Protein AF-A0A0G4NKM6-F1 (afdb_monomer_lite)

pLDDT: mean 82.19, std 15.23, range [42.19, 96.69]

Structure (mmCIF, N/CA/C/O backbone):
data_AF-A0A0G4NKM6-F1
#
_entry.id   AF-A0A0G4NKM6-F1
#
loop_
_atom_site.group_PDB
_atom_site.id
_atom_site.type_symbol
_atom_site.label_atom_id
_atom_site.label_alt_id
_atom_site.label_comp_id
_atom_site.label_asym_id
_atom_site.label_entity_id
_atom_site.label_seq_id
_atom_site.pdbx_PDB_ins_code
_atom_site.Cartn_x
_atom_site.Cartn_y
_atom_site.Cartn_z
_atom_site.occupancy
_atom_site.B_iso_or_equiv
_atom_site.auth_seq_id
_atom_site.auth_comp_id
_atom_site.auth_asym_id
_atom_site.auth_atom_id
_atom_site.pdbx_PDB_model_num
ATOM 1 N N . MET A 1 1 ? -28.249 6.761 33.046 1.00 61.59 1 MET A N 1
ATOM 2 C CA . MET A 1 1 ? -27.246 6.555 31.979 1.00 61.59 1 MET A CA 1
ATOM 3 C C . MET A 1 1 ? -26.034 7.401 32.281 1.00 61.59 1 MET A C 1
ATOM 5 O O . MET A 1 1 ? -26.048 8.615 32.054 1.00 61.59 1 MET A O 1
ATOM 9 N N . SER A 1 2 ? -25.016 6.759 32.846 1.00 75.94 2 SER A N 1
ATOM 10 C CA . SER A 1 2 ? -23.790 7.417 33.296 1.00 75.94 2 SER A CA 1
ATOM 11 C C . SER A 1 2 ? -22.994 8.020 32.125 1.00 75.94 2 SER A C 1
ATOM 13 O O . SER A 1 2 ? -23.123 7.602 30.970 1.00 75.94 2 SER A O 1
ATOM 15 N N . LEU A 1 3 ? -22.149 9.020 32.403 1.00 83.50 3 LEU A N 1
ATOM 16 C CA . LEU A 1 3 ? -21.270 9.624 31.390 1.00 83.50 3 LEU A CA 1
ATOM 17 C C . LEU A 1 3 ? -20.368 8.570 30.721 1.00 83.50 3 LEU A C 1
ATOM 19 O O . LEU A 1 3 ? -20.208 8.581 29.504 1.00 83.50 3 LEU A O 1
ATOM 23 N N . HIS A 1 4 ? -19.833 7.629 31.502 1.00 83.50 4 HIS A N 1
ATOM 24 C CA . HIS A 1 4 ? -18.954 6.567 31.003 1.00 83.50 4 HIS A CA 1
ATOM 25 C C . HIS A 1 4 ? -19.681 5.597 30.072 1.00 83.50 4 HIS A C 1
ATOM 27 O O . HIS A 1 4 ? -19.122 5.201 29.053 1.00 83.50 4 HIS A O 1
ATOM 33 N N . GLU A 1 5 ? -20.939 5.272 30.368 1.00 82.00 5 GLU A N 1
ATOM 34 C CA . GLU A 1 5 ? -21.762 4.426 29.505 1.00 82.00 5 GLU A CA 1
ATOM 35 C C . GLU A 1 5 ? -22.032 5.107 28.155 1.00 82.00 5 GLU A C 1
ATOM 37 O O . GLU A 1 5 ? -21.913 4.481 27.100 1.00 82.00 5 GLU A O 1
ATOM 42 N N . LYS A 1 6 ? -22.325 6.419 28.161 1.00 85.75 6 LYS A N 1
ATOM 43 C CA . LYS A 1 6 ? -22.478 7.210 26.926 1.00 85.75 6 LYS A CA 1
ATOM 44 C C . LYS A 1 6 ? -21.181 7.201 26.121 1.00 85.75 6 LYS A C 1
ATOM 46 O O . LYS A 1 6 ? -21.215 6.914 24.926 1.00 85.75 6 LYS A O 1
ATOM 51 N N . THR A 1 7 ? -20.046 7.454 26.768 1.00 88.06 7 THR A N 1
ATOM 52 C CA . THR A 1 7 ? -18.731 7.452 26.117 1.00 88.06 7 THR A CA 1
ATOM 53 C C . THR A 1 7 ? -18.388 6.084 25.532 1.00 88.06 7 THR A C 1
ATOM 55 O O . THR A 1 7 ? -18.006 6.013 24.365 1.00 88.06 7 THR A O 1
ATOM 58 N N . ALA A 1 8 ? -18.579 4.991 26.278 1.00 87.81 8 ALA A N 1
ATOM 59 C CA . ALA A 1 8 ? -18.349 3.625 25.798 1.00 87.81 8 ALA A CA 1
ATOM 60 C C . ALA A 1 8 ? -19.239 3.298 24.588 1.00 87.81 8 ALA A C 1
ATOM 62 O O . ALA A 1 8 ? -18.773 2.779 23.575 1.00 87.81 8 ALA A O 1
ATOM 63 N N . ARG A 1 9 ? -20.513 3.690 24.652 1.00 88.62 9 ARG A N 1
ATOM 64 C CA . ARG A 1 9 ? -21.482 3.486 23.576 1.00 88.62 9 ARG A CA 1
ATOM 65 C C . ARG A 1 9 ? -21.113 4.232 22.293 1.00 88.62 9 ARG A C 1
ATOM 67 O O . ARG A 1 9 ? -21.101 3.637 21.214 1.00 88.62 9 ARG A O 1
ATOM 74 N N . TYR A 1 10 ? -20.819 5.528 22.387 1.00 90.88 10 TYR A N 1
ATOM 75 C CA . TYR A 1 10 ? -20.459 6.324 21.212 1.00 90.88 10 TYR A CA 1
ATOM 76 C C . TYR A 1 10 ? -19.112 5.890 20.635 1.00 90.88 10 TYR A C 1
ATOM 78 O O . TYR A 1 10 ? -19.024 5.656 19.431 1.00 90.88 10 TYR A O 1
ATOM 86 N N . SER A 1 11 ? -18.095 5.703 21.482 1.00 92.38 11 SER A N 1
ATOM 87 C CA . SER A 1 11 ? -16.770 5.255 21.037 1.00 92.38 11 SER A CA 1
ATOM 88 C C . SER A 1 11 ? -16.827 3.897 20.340 1.00 92.38 11 SER A C 1
ATOM 90 O O . SER A 1 11 ? -16.295 3.773 19.241 1.00 92.38 11 SER A O 1
ATOM 92 N N . SER A 1 12 ? -17.548 2.911 20.890 1.00 92.88 12 SER A N 1
ATOM 93 C CA . SER A 1 12 ? -17.711 1.602 20.247 1.00 92.88 12 SER A CA 1
ATOM 94 C C . SER A 1 12 ? -18.469 1.683 18.925 1.00 92.88 12 SER A C 1
ATOM 96 O O . SER A 1 12 ? -18.108 0.984 17.979 1.00 92.88 12 SER A O 1
ATOM 98 N N . THR A 1 13 ? -19.532 2.484 18.848 1.00 91.25 13 THR A N 1
ATOM 99 C CA . THR A 1 13 ? -20.341 2.583 17.623 1.00 91.25 13 THR A CA 1
ATOM 100 C C . THR A 1 13 ? -19.525 3.218 16.497 1.00 91.25 13 THR A C 1
ATOM 102 O O . THR A 1 13 ? -19.477 2.683 15.389 1.00 91.25 13 THR A O 1
ATOM 105 N N . VAL A 1 14 ? -18.826 4.319 16.791 1.00 93.12 14 VAL A N 1
ATOM 106 C CA . VAL A 1 14 ? -17.966 5.006 15.818 1.00 93.12 14 VAL A CA 1
ATOM 107 C C . VAL A 1 14 ? -16.783 4.123 15.422 1.00 93.12 14 VAL A C 1
ATOM 109 O O . VAL A 1 14 ? -16.504 4.004 14.232 1.00 93.12 14 VAL A O 1
ATOM 112 N N . LEU A 1 15 ? -16.145 3.437 16.379 1.00 94.00 15 LEU A N 1
ATOM 113 C CA . LEU A 1 15 ? -15.067 2.478 16.117 1.00 94.00 15 LEU A CA 1
ATOM 114 C C . LEU A 1 15 ? -15.505 1.429 15.096 1.00 94.00 15 LEU A C 1
ATOM 116 O O . LEU A 1 15 ? -14.825 1.236 14.096 1.00 94.00 15 LEU A O 1
ATOM 120 N N . ARG A 1 16 ? -16.663 0.792 15.298 1.00 93.50 16 ARG A N 1
ATOM 121 C CA . ARG A 1 16 ? -17.157 -0.272 14.410 1.00 93.50 16 ARG A CA 1
ATOM 122 C C . ARG A 1 16 ? -17.459 0.230 13.001 1.00 93.50 16 ARG A C 1
ATOM 124 O O . ARG A 1 16 ? -17.066 -0.416 12.031 1.00 93.50 16 ARG A O 1
ATOM 131 N N . LEU A 1 17 ? -18.122 1.383 12.886 1.00 91.69 17 LEU A N 1
ATOM 132 C CA . LEU A 1 17 ? -18.439 1.998 11.594 1.00 91.69 17 LEU A CA 1
ATOM 133 C C . LEU A 1 17 ? -17.172 2.404 10.830 1.00 91.69 17 LEU A C 1
ATOM 135 O O . LEU A 1 17 ? -17.064 2.149 9.626 1.00 91.69 17 LEU A O 1
ATOM 139 N N . LEU A 1 18 ? -16.197 2.992 11.529 1.00 91.81 18 LEU A N 1
ATOM 140 C CA . LEU A 1 18 ? -14.913 3.362 10.943 1.00 91.81 18 LEU A CA 1
ATOM 141 C C . LEU A 1 18 ? -14.094 2.131 10.553 1.00 91.81 18 LEU A C 1
ATOM 143 O O . LEU A 1 18 ? -13.578 2.103 9.442 1.00 91.81 18 LEU A O 1
ATOM 147 N N . SER A 1 19 ? -14.020 1.096 11.396 1.00 91.88 19 SER A N 1
ATOM 148 C CA . SER A 1 19 ? -13.315 -0.151 11.072 1.00 91.88 19 SER A CA 1
ATOM 149 C C . SER A 1 19 ? -13.906 -0.839 9.845 1.00 91.88 19 SER A C 1
ATOM 151 O O . SER A 1 19 ? -13.161 -1.225 8.948 1.00 91.88 19 SER A O 1
ATOM 153 N N . TYR A 1 20 ? -15.235 -0.947 9.754 1.00 90.56 20 TYR A N 1
ATOM 154 C CA . TYR A 1 20 ? -15.895 -1.515 8.576 1.00 90.56 20 TYR A CA 1
ATOM 155 C C . TYR A 1 20 ? -15.553 -0.730 7.300 1.00 90.56 20 TYR A C 1
ATOM 157 O O . TYR A 1 20 ? -15.147 -1.312 6.292 1.00 90.56 20 TYR A O 1
ATOM 165 N N . SER A 1 21 ? -15.651 0.600 7.366 1.00 88.94 21 SER A N 1
ATOM 166 C CA . SER A 1 21 ? -15.324 1.478 6.238 1.00 88.94 21 SER A CA 1
ATOM 167 C C . SER A 1 21 ? -13.845 1.374 5.841 1.00 88.94 21 SER A C 1
ATOM 169 O O . SER A 1 21 ? -13.531 1.309 4.651 1.00 88.94 21 SER A O 1
ATOM 171 N N . PHE A 1 22 ? -12.947 1.296 6.828 1.00 89.75 22 PHE A N 1
ATOM 172 C CA . PHE A 1 22 ? -11.501 1.183 6.644 1.00 89.75 22 PHE A CA 1
ATOM 173 C C . PHE A 1 22 ? -11.105 -0.116 5.935 1.00 89.75 22 PHE A C 1
ATOM 175 O O . PHE A 1 22 ? -10.344 -0.100 4.970 1.00 89.75 22 PHE A O 1
ATOM 182 N N . PHE A 1 23 ? -11.663 -1.250 6.364 1.00 90.06 23 PHE A N 1
ATOM 183 C CA . PHE A 1 23 ? -11.323 -2.548 5.782 1.00 90.06 23 PHE A CA 1
ATOM 184 C C . PHE A 1 23 ? -11.883 -2.759 4.373 1.00 90.06 23 PHE A C 1
ATOM 186 O O . PHE A 1 23 ? -11.308 -3.536 3.604 1.00 90.06 23 PHE A O 1
ATOM 193 N N . ARG A 1 24 ? -13.000 -2.101 4.024 1.00 84.94 24 ARG A N 1
ATOM 194 C CA . ARG A 1 24 ? -13.743 -2.412 2.795 1.00 84.94 24 ARG A CA 1
ATOM 195 C C . ARG A 1 24 ? -13.684 -1.349 1.707 1.00 84.94 24 ARG A C 1
ATOM 197 O O . ARG A 1 24 ? -13.679 -1.726 0.534 1.00 84.94 24 ARG A O 1
ATOM 204 N N . TRP A 1 25 ? -13.703 -0.068 2.067 1.00 76.00 25 TRP A N 1
ATOM 205 C CA . TRP A 1 25 ? -13.983 1.017 1.118 1.00 76.00 25 TRP A CA 1
ATOM 206 C C . TRP A 1 25 ? -12.888 2.064 1.046 1.00 76.00 25 TRP A C 1
ATOM 208 O O . TRP A 1 25 ? -12.586 2.544 -0.042 1.00 76.00 25 TRP A O 1
ATOM 218 N N . VAL A 1 26 ? -12.280 2.403 2.178 1.00 70.69 26 VAL A N 1
ATOM 219 C CA . VAL A 1 26 ? -11.293 3.472 2.232 1.00 70.69 26 VAL A CA 1
ATOM 220 C C . VAL A 1 26 ? -10.092 2.981 3.024 1.00 70.69 26 VAL A C 1
ATOM 222 O O . VAL A 1 26 ? -10.094 3.020 4.251 1.00 70.69 26 VAL A O 1
ATOM 225 N N . ALA A 1 27 ? -9.018 2.605 2.332 1.00 64.31 27 ALA A N 1
ATOM 226 C CA . ALA A 1 27 ? -7.689 2.712 2.924 1.00 64.31 27 ALA A CA 1
ATOM 227 C C . ALA A 1 27 ? -7.389 4.214 3.054 1.00 64.31 27 ALA A C 1
ATOM 229 O O . ALA A 1 27 ? -6.794 4.832 2.174 1.00 64.31 27 ALA A O 1
ATOM 230 N N . GLY A 1 28 ? -7.996 4.837 4.064 1.00 64.00 28 GLY A N 1
ATOM 231 C CA . GLY A 1 28 ? -8.033 6.283 4.212 1.00 64.00 28 GLY A CA 1
ATOM 232 C C . GLY A 1 28 ? -6.668 6.878 4.524 1.00 64.00 28 GLY A C 1
ATOM 233 O O . GLY A 1 28 ? -5.679 6.154 4.661 1.00 64.00 28 GLY A O 1
ATOM 234 N N . PRO A 1 29 ? -6.614 8.210 4.686 1.00 68.88 29 PRO A N 1
ATOM 235 C CA . PRO A 1 29 ? -5.445 8.884 5.234 1.00 68.88 29 PRO A CA 1
ATOM 236 C C . PRO A 1 29 ? -4.984 8.184 6.516 1.00 68.88 29 PRO A C 1
ATOM 238 O O . PRO A 1 29 ? -5.817 7.664 7.260 1.00 68.88 29 PRO A O 1
ATOM 241 N N . ALA A 1 30 ? -3.686 8.238 6.824 1.00 71.00 30 ALA A N 1
ATOM 242 C CA . ALA A 1 30 ? -3.108 7.633 8.033 1.00 71.00 30 ALA A CA 1
ATOM 243 C C . ALA A 1 30 ? -3.833 8.024 9.343 1.00 71.00 30 ALA A C 1
ATOM 245 O O . ALA A 1 30 ? -3.745 7.314 10.341 1.00 71.00 30 ALA A O 1
ATOM 246 N N . ALA A 1 31 ? -4.601 9.117 9.336 1.00 82.12 31 ALA A N 1
ATOM 247 C CA . ALA A 1 31 ? -5.471 9.519 10.433 1.00 82.12 31 ALA A CA 1
ATOM 248 C C . ALA A 1 31 ? -6.582 8.500 10.768 1.00 82.12 31 ALA A C 1
ATOM 250 O O . ALA A 1 31 ? -6.903 8.341 11.938 1.00 82.12 31 ALA A O 1
ATOM 251 N N . VAL A 1 32 ? -7.160 7.791 9.790 1.00 86.62 32 VAL A N 1
ATOM 252 C CA . VAL A 1 32 ? -8.272 6.840 10.012 1.00 86.62 32 VAL A CA 1
ATOM 253 C C . VAL A 1 32 ? -7.882 5.660 10.916 1.00 86.62 32 VAL A C 1
ATOM 255 O O . VAL A 1 32 ? -8.582 5.404 11.894 1.00 86.62 32 VAL A O 1
ATOM 258 N N . PRO A 1 33 ? -6.780 4.932 10.665 1.00 88.56 33 PRO A N 1
ATOM 259 C CA . PRO A 1 33 ? -6.359 3.873 11.580 1.00 88.56 33 PRO A CA 1
ATOM 260 C C . PRO A 1 33 ? -6.024 4.402 12.982 1.00 88.56 33 PRO A C 1
ATOM 262 O O . PRO A 1 33 ? -6.356 3.759 13.976 1.00 88.56 33 PRO A O 1
ATOM 265 N N . LEU A 1 34 ? -5.417 5.590 13.078 1.00 90.25 34 LEU A N 1
ATOM 266 C CA . LEU A 1 34 ? -5.096 6.210 14.365 1.00 90.25 34 LEU A CA 1
ATOM 267 C C . LEU A 1 34 ? -6.358 6.572 15.155 1.00 90.25 34 LEU A C 1
ATOM 269 O O . LEU A 1 34 ? -6.409 6.303 16.352 1.00 90.25 34 LEU A O 1
ATOM 273 N N . THR A 1 35 ? -7.395 7.115 14.510 1.00 92.19 35 THR A N 1
ATOM 274 C CA . THR A 1 35 ? -8.662 7.430 15.190 1.00 92.19 35 THR A CA 1
ATOM 275 C C . THR A 1 35 ? -9.379 6.179 15.684 1.00 92.19 35 THR A C 1
ATOM 277 O O . THR A 1 35 ? -9.961 6.198 16.764 1.00 92.19 35 THR A O 1
ATOM 280 N N . ILE A 1 36 ? -9.306 5.063 14.954 1.00 93.06 36 ILE A N 1
ATOM 281 C CA . ILE A 1 36 ? -9.861 3.783 15.420 1.00 93.06 36 ILE A CA 1
ATOM 282 C C . ILE A 1 36 ? -9.153 3.324 16.704 1.00 93.06 36 ILE A C 1
ATOM 284 O O . ILE A 1 36 ? -9.813 2.940 17.672 1.00 93.06 36 ILE A O 1
ATOM 288 N N . LEU A 1 37 ? -7.819 3.398 16.738 1.00 93.75 37 LEU A N 1
ATOM 289 C CA . LEU A 1 37 ? -7.033 3.003 17.908 1.00 93.75 37 LEU A CA 1
ATOM 290 C C . LEU A 1 37 ? -7.258 3.939 19.105 1.00 93.75 37 LEU A C 1
ATOM 292 O O . LEU A 1 37 ? -7.351 3.460 20.235 1.00 93.75 37 LEU A O 1
ATOM 296 N N . THR A 1 38 ? -7.413 5.249 18.889 1.00 94.44 38 THR A N 1
ATOM 297 C CA . THR A 1 38 ? -7.728 6.187 19.980 1.00 94.44 38 THR A CA 1
ATOM 298 C C . THR A 1 38 ? -9.143 5.989 20.516 1.00 94.44 38 THR A C 1
ATOM 300 O O . THR A 1 38 ? -9.334 5.986 21.730 1.00 94.44 38 THR A O 1
ATOM 303 N N . LEU A 1 39 ? -10.134 5.742 19.651 1.00 94.94 39 LEU A N 1
ATOM 304 C CA . LEU A 1 39 ? -11.492 5.389 20.074 1.00 94.94 39 LEU A CA 1
ATOM 305 C C . LEU A 1 39 ? -11.503 4.106 20.906 1.00 94.94 39 LEU A C 1
ATOM 307 O O . LEU A 1 39 ? -12.209 4.043 21.910 1.00 94.94 39 LEU A O 1
ATOM 311 N N . PHE A 1 40 ? -10.690 3.112 20.536 1.00 95.88 40 PHE A N 1
ATOM 312 C CA . PHE A 1 40 ? -10.521 1.898 21.331 1.00 95.88 40 PHE A CA 1
ATOM 313 C C . PHE A 1 40 ? -9.889 2.197 22.699 1.00 95.88 40 PHE A C 1
ATOM 315 O O . PHE A 1 40 ? -10.390 1.735 23.723 1.00 95.88 40 PHE A O 1
ATOM 322 N N . ALA A 1 41 ? -8.844 3.029 22.738 1.00 95.50 41 ALA A N 1
ATOM 323 C CA . ALA A 1 41 ? -8.185 3.434 23.979 1.00 95.50 41 ALA A CA 1
ATOM 324 C C . ALA A 1 41 ? -9.113 4.207 24.936 1.00 95.50 41 ALA A C 1
ATOM 326 O O . ALA A 1 41 ? -8.981 4.069 26.147 1.00 95.50 41 ALA A O 1
ATOM 327 N N . VAL A 1 42 ? -10.075 4.978 24.415 1.00 94.56 42 VAL A N 1
ATOM 328 C CA . VAL A 1 42 ? -11.119 5.654 25.214 1.00 94.56 42 VAL A CA 1
ATOM 329 C C . VAL A 1 42 ? -12.239 4.689 25.623 1.00 94.56 42 VAL A C 1
ATOM 331 O O . VAL A 1 42 ? -12.780 4.787 26.731 1.00 94.56 42 VAL A O 1
ATOM 334 N N . TYR A 1 43 ? -12.587 3.745 24.746 1.00 93.56 43 TYR A N 1
ATOM 335 C CA . TYR A 1 43 ? -13.623 2.742 24.982 1.00 93.56 43 TYR A CA 1
ATOM 336 C C . TYR A 1 43 ? -13.285 1.835 26.168 1.00 93.56 43 TYR A C 1
ATOM 338 O O . TYR A 1 43 ? -14.123 1.671 27.049 1.00 93.56 43 TYR A O 1
ATOM 346 N N . VAL A 1 44 ? -12.068 1.279 26.224 1.00 94.06 44 VAL A N 1
ATOM 347 C CA . VAL A 1 44 ? -11.653 0.307 27.255 1.00 94.06 44 VAL A CA 1
ATOM 348 C C . VAL A 1 44 ? -11.882 0.809 28.693 1.00 94.06 44 VAL A C 1
ATOM 350 O O . VAL A 1 44 ? -12.620 0.145 29.425 1.00 94.06 44 VAL A O 1
ATOM 353 N N . PRO A 1 45 ? -11.338 1.963 29.133 1.00 92.94 45 PRO A N 1
ATOM 354 C CA . PRO A 1 45 ? -11.556 2.446 30.495 1.00 92.94 45 PRO A CA 1
ATOM 355 C C . PRO A 1 45 ? -13.021 2.821 30.739 1.00 92.94 45 PRO A C 1
ATOM 357 O O . PRO A 1 45 ? -13.551 2.550 31.814 1.00 92.94 45 PRO A O 1
ATOM 360 N N . SER A 1 46 ? -13.708 3.386 29.740 1.00 90.12 46 SER A N 1
ATOM 361 C CA . SER A 1 46 ? -15.129 3.738 29.854 1.00 90.12 46 SER A CA 1
ATOM 362 C C . SER A 1 46 ? -16.008 2.501 30.052 1.00 90.12 46 SER A C 1
ATOM 364 O O . SER A 1 46 ? -16.913 2.517 30.883 1.00 90.12 46 SER A O 1
ATOM 366 N N . PHE A 1 47 ? -15.713 1.418 29.329 1.00 89.00 47 PHE A N 1
ATOM 367 C CA . PHE A 1 47 ? -16.393 0.134 29.442 1.00 89.00 47 PHE A CA 1
ATOM 368 C C . PHE A 1 47 ? -16.161 -0.495 30.816 1.00 89.00 47 PHE A C 1
ATOM 370 O O . PHE A 1 47 ? -17.124 -0.887 31.467 1.00 89.00 47 PHE A O 1
ATOM 377 N N . ILE A 1 48 ? -14.910 -0.535 31.289 1.00 89.19 48 ILE A N 1
ATOM 378 C CA . ILE A 1 48 ? -14.562 -1.110 32.597 1.00 89.19 48 ILE A CA 1
ATOM 379 C C . ILE A 1 48 ? -15.242 -0.329 33.726 1.00 89.19 48 ILE A C 1
ATOM 381 O O . ILE A 1 48 ? -15.910 -0.928 34.562 1.00 89.19 48 ILE A O 1
ATOM 385 N N . ILE A 1 49 ? -15.139 1.006 33.730 1.00 87.88 49 ILE A N 1
ATOM 386 C CA . ILE A 1 49 ? -15.769 1.846 34.761 1.00 87.88 49 ILE A CA 1
ATOM 387 C C . ILE A 1 49 ? -17.290 1.681 34.735 1.00 87.88 49 ILE A C 1
ATOM 389 O O . ILE A 1 49 ? -17.909 1.552 35.787 1.00 87.88 49 ILE A O 1
ATOM 393 N N . SER A 1 50 ? -17.895 1.673 33.545 1.00 84.75 50 SER A N 1
ATOM 394 C CA . SER A 1 50 ? -19.339 1.482 33.407 1.00 84.75 50 SER A CA 1
ATOM 395 C C . SER A 1 50 ? -19.777 0.093 33.870 1.00 84.75 50 SER A C 1
ATOM 397 O O . SER A 1 50 ? -20.821 -0.013 34.490 1.00 84.75 50 SER A O 1
ATOM 399 N N . TYR A 1 51 ? -18.988 -0.954 33.615 1.00 84.62 51 TYR A N 1
ATOM 400 C CA . TYR A 1 51 ? -19.292 -2.316 34.055 1.00 84.62 51 TYR A CA 1
ATOM 401 C C . TYR A 1 51 ? -19.114 -2.509 35.572 1.00 84.62 51 TYR A C 1
ATOM 403 O O . TYR A 1 51 ? -19.841 -3.288 36.183 1.00 84.62 51 TYR A O 1
ATOM 411 N N . LEU A 1 52 ? -18.182 -1.786 36.200 1.00 85.94 52 LEU A N 1
ATOM 412 C CA . LEU A 1 52 ? -17.954 -1.850 37.648 1.00 85.94 52 LEU A CA 1
ATOM 413 C C . LEU A 1 52 ? -18.955 -1.019 38.464 1.00 85.94 52 LEU A C 1
ATOM 415 O O . LEU A 1 52 ? -19.238 -1.378 39.601 1.00 85.94 52 LEU A O 1
ATOM 419 N N . LYS A 1 53 ? -19.499 0.076 37.911 1.00 80.38 53 LYS A N 1
ATOM 420 C CA . LYS A 1 53 ? -20.426 0.979 38.625 1.00 80.38 53 LYS A CA 1
ATOM 421 C C . LYS A 1 53 ? -21.832 0.404 38.882 1.00 80.38 53 LYS A C 1
ATOM 423 O O . LYS A 1 53 ? -22.602 1.051 39.580 1.00 80.38 53 LYS A O 1
ATOM 428 N N . GLY A 1 54 ? -22.133 -0.803 38.401 1.00 64.50 54 GLY A N 1
ATOM 429 C CA . GLY A 1 54 ? -23.424 -1.468 38.622 1.00 64.50 54 GLY A CA 1
ATOM 430 C C . GLY A 1 54 ? -24.566 -0.935 37.737 1.00 64.50 54 GLY A C 1
ATOM 431 O O . GLY A 1 54 ? -24.374 0.043 37.012 1.00 64.50 54 GLY A O 1
ATOM 432 N N . PRO A 1 55 ? -25.735 -1.606 37.744 1.00 64.19 55 PRO A N 1
ATOM 433 C CA . PRO A 1 55 ? -26.853 -1.287 36.858 1.00 64.19 55 PRO A CA 1
ATOM 434 C C . PRO A 1 55 ? -27.465 0.094 37.138 1.00 64.19 55 PRO A C 1
ATOM 436 O O . PRO A 1 55 ? -27.536 0.551 38.275 1.00 64.19 55 PRO A O 1
ATOM 439 N N . ASP A 1 56 ? -27.936 0.747 36.073 1.00 63.12 56 ASP A N 1
ATOM 440 C CA . ASP A 1 56 ? -28.784 1.936 36.174 1.00 63.12 56 ASP A CA 1
ATOM 441 C C . ASP A 1 56 ? -30.166 1.516 36.710 1.00 63.12 56 ASP A C 1
ATOM 443 O O . ASP A 1 56 ? -30.912 0.806 36.025 1.00 63.12 56 ASP A O 1
ATOM 447 N N . TYR A 1 57 ? -30.521 1.999 37.897 1.00 61.97 57 TYR A N 1
ATOM 448 C CA . TYR A 1 57 ? -31.869 1.872 38.443 1.00 61.97 57 TYR A CA 1
ATOM 449 C C . TYR A 1 57 ? -32.786 2.971 37.887 1.00 61.97 57 TYR A C 1
ATOM 451 O O . TYR A 1 57 ? -32.367 4.113 37.678 1.00 61.97 57 TYR A O 1
ATOM 459 N N . GLN A 1 58 ? -34.040 2.624 37.623 1.00 54.25 58 GLN A N 1
ATOM 460 C CA . GLN A 1 58 ? -35.119 3.543 37.292 1.00 54.25 58 GLN A CA 1
ATOM 461 C C . GLN A 1 58 ? -35.993 3.715 38.541 1.00 54.25 58 GLN A C 1
ATOM 463 O O . GLN A 1 58 ? -36.375 2.727 39.159 1.00 54.25 58 GLN A O 1
ATOM 468 N N . VAL A 1 59 ? -36.292 4.959 38.924 1.00 56.53 59 VAL A N 1
ATOM 469 C CA . VAL A 1 59 ? -37.280 5.234 39.980 1.00 56.53 59 VAL A CA 1
ATOM 470 C C . VAL A 1 59 ? -38.654 4.900 39.407 1.00 56.53 59 VAL A C 1
ATOM 472 O O . VAL A 1 59 ? -39.020 5.447 38.361 1.00 56.53 59 VAL A O 1
ATOM 475 N N . VAL A 1 60 ? -39.356 3.952 40.026 1.00 59.62 60 VAL A N 1
ATOM 476 C CA . VAL A 1 60 ? -40.653 3.452 39.541 1.00 59.62 60 VAL A CA 1
ATOM 477 C C . VAL A 1 60 ? -41.806 3.972 40.385 1.00 59.62 60 VAL A C 1
ATOM 479 O O . VAL A 1 60 ? -42.843 4.304 39.815 1.00 59.62 60 VAL A O 1
ATOM 482 N N . ASP A 1 61 ? -41.607 4.120 41.692 1.00 48.84 61 ASP A N 1
ATOM 483 C CA . ASP A 1 61 ? -42.590 4.715 42.593 1.00 48.84 61 ASP A CA 1
ATOM 484 C C . ASP A 1 61 ? -41.884 5.567 43.652 1.00 48.84 61 ASP A C 1
ATOM 486 O O . ASP A 1 61 ? -40.860 5.150 44.208 1.00 48.84 61 ASP A O 1
ATOM 490 N N . ASP A 1 62 ? -42.426 6.758 43.882 1.00 48.34 62 ASP A N 1
ATOM 491 C CA . ASP A 1 62 ? -41.937 7.760 44.829 1.00 48.34 62 ASP A CA 1
ATOM 492 C C . ASP A 1 62 ? -43.097 8.081 45.773 1.00 48.34 62 ASP A C 1
ATOM 494 O O . ASP A 1 62 ? -43.999 8.854 45.436 1.00 48.34 62 ASP A O 1
ATOM 498 N N . GLN A 1 63 ? -43.146 7.378 46.907 1.00 47.78 63 GLN A N 1
ATOM 499 C CA . GLN A 1 63 ? -44.203 7.554 47.897 1.00 47.78 63 GLN A CA 1
ATOM 500 C C . GLN A 1 63 ? -43.684 8.447 49.024 1.00 47.78 63 GLN A C 1
ATOM 502 O O . GLN A 1 63 ? -42.744 8.089 49.734 1.00 47.78 63 GLN A O 1
ATOM 507 N N . VAL A 1 64 ? -44.314 9.615 49.167 1.00 51.81 64 VAL A N 1
ATOM 508 C CA . VAL A 1 64 ? -44.052 10.573 50.245 1.00 51.81 64 VAL A CA 1
ATOM 509 C C . VAL A 1 64 ? -45.103 10.356 51.329 1.00 51.81 64 VAL A C 1
ATOM 511 O O . VAL A 1 64 ? -46.269 10.711 51.138 1.00 51.81 64 VAL A O 1
ATOM 514 N N . GLU A 1 65 ? -44.712 9.760 52.453 1.00 45.12 65 GLU A N 1
ATOM 515 C CA . GLU A 1 65 ? -45.584 9.616 53.618 1.00 45.12 65 GLU A CA 1
ATOM 516 C C . GLU A 1 65 ? -45.277 10.758 54.598 1.00 45.12 65 GLU A C 1
ATOM 518 O O . GLU A 1 65 ? -44.185 10.862 55.152 1.00 45.12 65 GLU A O 1
ATOM 523 N N . VAL A 1 66 ? -46.230 11.684 54.758 1.00 48.41 66 VAL A N 1
ATOM 524 C CA . VAL A 1 66 ? -46.094 12.820 55.682 1.00 48.41 66 VAL A CA 1
ATOM 525 C C . VAL A 1 66 ? -46.691 12.414 57.021 1.00 48.41 66 VAL A C 1
ATOM 527 O O . VAL A 1 66 ? -47.915 12.394 57.178 1.00 48.41 66 VAL A O 1
ATOM 530 N N . ILE A 1 67 ? -45.835 12.101 57.991 1.00 53.59 67 ILE A N 1
ATOM 531 C CA . ILE A 1 67 ? -46.257 11.847 59.367 1.00 53.59 67 ILE A CA 1
ATOM 532 C C . ILE A 1 67 ? -46.306 13.205 60.071 1.00 53.59 67 ILE A C 1
ATOM 534 O O . ILE A 1 67 ? -45.286 13.818 60.376 1.00 53.59 67 ILE A O 1
ATOM 538 N N . VAL A 1 68 ? -47.517 13.725 60.270 1.00 49.69 68 VAL A N 1
ATOM 539 C CA . VAL A 1 68 ? -47.733 14.958 61.036 1.00 49.69 68 VAL A CA 1
ATOM 540 C C . VAL A 1 68 ? -47.749 14.583 62.517 1.00 49.69 68 VAL A C 1
ATOM 542 O O . VAL A 1 68 ? -48.723 13.985 62.977 1.00 49.69 68 VAL A O 1
ATOM 545 N N . GLU A 1 69 ? -46.695 14.915 63.262 1.00 55.78 69 GLU A N 1
ATOM 546 C CA . GLU A 1 69 ? -46.743 14.838 64.724 1.00 55.78 69 GLU A CA 1
ATOM 547 C C . GLU A 1 69 ? -47.666 15.935 65.286 1.00 55.78 69 GLU A C 1
ATOM 549 O O . GLU A 1 69 ? -47.759 17.046 64.753 1.00 55.78 69 GLU A O 1
ATOM 554 N N . GLU A 1 70 ? -48.417 15.604 66.339 1.00 48.91 70 GLU A N 1
ATOM 555 C CA . GLU A 1 70 ? -49.389 16.518 66.945 1.00 48.91 70 GLU A CA 1
ATOM 556 C C . GLU A 1 70 ? -48.696 17.755 67.551 1.00 48.91 70 GLU A C 1
ATOM 558 O O . GLU A 1 70 ? -47.633 17.640 68.166 1.00 48.91 70 GLU A O 1
ATOM 563 N N . PRO A 1 71 ? -49.285 18.959 67.417 1.00 46.25 71 PRO A N 1
ATOM 564 C CA . PRO A 1 71 ? -48.644 20.193 67.852 1.00 46.25 71 PRO A CA 1
ATOM 565 C C . PRO A 1 71 ? -48.481 20.236 69.376 1.00 46.25 71 PRO A C 1
ATOM 567 O O . PRO A 1 71 ? -49.462 20.201 70.122 1.00 46.25 71 PRO A O 1
ATOM 570 N N . VAL A 1 72 ? -47.244 20.406 69.848 1.00 51.25 72 VAL A N 1
ATOM 5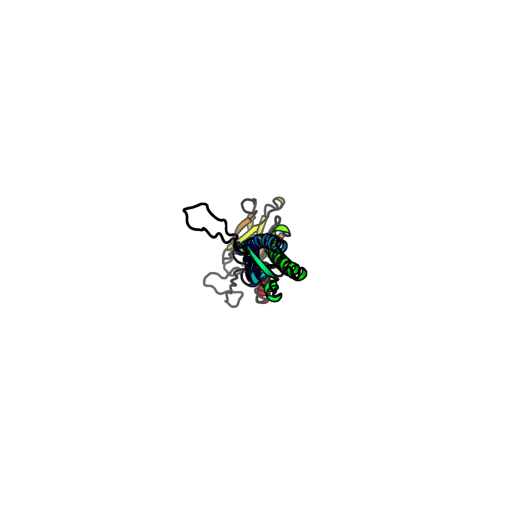71 C CA . VAL A 1 72 ? -46.966 20.721 71.255 1.00 51.25 72 VAL A CA 1
ATOM 572 C C . VAL A 1 72 ? -47.151 22.224 71.461 1.00 51.25 72 VAL A C 1
ATOM 574 O O . VAL A 1 72 ? -46.373 23.041 70.968 1.00 51.25 72 VAL A O 1
ATOM 577 N N . VAL A 1 73 ? -48.201 22.602 72.191 1.00 50.41 73 VAL A N 1
ATOM 578 C CA . VAL A 1 73 ? -48.437 23.991 72.604 1.00 50.41 73 VAL A CA 1
ATOM 579 C C . VAL A 1 73 ? -47.476 24.326 73.742 1.00 50.41 73 VAL A C 1
ATOM 581 O O . VAL A 1 73 ? -47.576 23.762 74.831 1.00 50.41 73 VAL A O 1
ATOM 584 N N . VAL A 1 74 ? -46.541 25.241 73.497 1.00 55.56 74 VAL A N 1
ATOM 585 C CA . VAL A 1 74 ? -45.704 25.827 74.550 1.00 55.56 74 VAL A CA 1
ATOM 586 C C . VAL A 1 74 ? -46.364 27.133 74.978 1.00 55.56 74 VAL A C 1
ATOM 588 O O . VAL A 1 74 ? -46.354 28.102 74.222 1.00 55.56 74 VAL A O 1
ATOM 591 N N . GLU A 1 75 ? -46.965 27.151 76.169 1.00 47.53 75 GLU A N 1
ATOM 592 C CA . GLU A 1 75 ? -47.531 28.373 76.751 1.00 47.53 75 GLU A CA 1
ATOM 593 C C . GLU A 1 75 ? -46.412 29.398 77.006 1.00 47.53 75 GLU A C 1
ATOM 595 O O . GLU A 1 75 ? -45.463 29.139 77.750 1.00 47.53 75 GLU A O 1
ATOM 600 N N . GLY A 1 76 ? -46.513 30.568 76.372 1.00 49.31 76 GLY A N 1
ATOM 601 C CA . GLY A 1 76 ? -45.670 31.724 76.664 1.00 49.31 76 GLY A CA 1
ATOM 602 C C . GLY A 1 76 ? -46.257 32.564 77.801 1.00 49.31 76 GLY A C 1
ATOM 603 O O . GLY A 1 76 ? -47.462 32.807 77.848 1.00 49.31 76 GLY A O 1
ATOM 604 N N . GLU A 1 77 ? -45.416 33.043 78.721 1.00 51.66 77 GLU A N 1
ATOM 605 C CA . GLU A 1 77 ? -45.848 34.003 79.743 1.00 51.66 77 GLU A CA 1
ATOM 606 C C . GLU A 1 77 ? -46.208 35.378 79.138 1.00 51.66 77 GLU A C 1
ATOM 608 O O . GLU A 1 77 ? -45.660 35.820 78.129 1.00 51.66 77 GLU A O 1
ATOM 613 N N . ALA A 1 78 ? -47.166 36.032 79.800 1.00 49.88 78 ALA A N 1
ATOM 614 C CA . ALA A 1 78 ? -48.020 37.132 79.352 1.00 49.88 78 ALA A CA 1
ATOM 615 C C . ALA A 1 78 ? -47.408 38.188 78.401 1.00 49.88 78 ALA A C 1
ATOM 617 O O . ALA A 1 78 ? -46.611 39.034 78.811 1.00 49.88 78 ALA A O 1
ATOM 618 N N . GLY A 1 79 ? -47.948 38.247 77.173 1.00 55.06 79 GLY A N 1
ATOM 619 C CA . GLY A 1 79 ? -47.915 39.447 76.323 1.00 55.06 79 GLY A CA 1
ATOM 620 C C . GLY A 1 79 ? -47.451 39.279 74.873 1.00 55.06 79 GLY A C 1
ATOM 621 O O . GLY A 1 79 ? -47.292 40.293 74.194 1.00 55.06 79 GLY A O 1
ATOM 622 N N . GLN A 1 80 ? -47.239 38.060 74.372 1.00 48.19 80 GLN A N 1
ATOM 623 C CA . GLN A 1 80 ? -46.796 37.831 72.992 1.00 48.19 80 GLN A CA 1
ATOM 624 C C . GLN A 1 80 ? -47.541 36.644 72.363 1.00 48.19 80 GLN A C 1
ATOM 626 O O . GLN A 1 80 ? -47.721 35.635 73.034 1.00 48.19 80 GLN A O 1
ATOM 631 N N . ASP A 1 81 ? -47.992 36.804 71.111 1.00 46.44 81 ASP A N 1
ATOM 632 C CA . ASP A 1 81 ? -48.807 35.831 70.362 1.00 46.44 81 ASP A CA 1
ATOM 633 C C . ASP A 1 81 ? -48.241 34.399 70.410 1.00 46.44 81 ASP A C 1
ATOM 635 O O . ASP A 1 81 ? -47.045 34.186 70.178 1.00 46.44 81 ASP A O 1
ATOM 639 N N . ASP A 1 82 ? -49.134 33.428 70.641 1.00 42.19 82 ASP A N 1
ATOM 640 C CA . ASP A 1 82 ? -48.851 31.991 70.611 1.00 42.19 82 ASP A CA 1
ATOM 641 C C . ASP A 1 82 ? -48.187 31.598 69.285 1.00 42.19 82 ASP A C 1
ATOM 643 O O . ASP A 1 82 ? -48.757 31.745 68.198 1.00 42.19 82 ASP A O 1
ATOM 647 N N . LYS A 1 83 ? -46.962 31.070 69.358 1.00 44.97 83 LYS A N 1
ATOM 648 C CA . LYS A 1 83 ? -46.208 30.627 68.183 1.00 44.97 83 LYS A CA 1
ATOM 649 C C . LYS A 1 83 ? -46.284 29.106 68.075 1.00 44.97 83 LYS A C 1
ATOM 651 O O . LYS A 1 83 ? -45.517 28.394 68.713 1.00 44.97 83 LYS A O 1
ATOM 656 N N . VAL A 1 84 ? -47.210 28.615 67.253 1.00 48.88 84 VAL A N 1
ATOM 657 C CA . VAL A 1 84 ? -47.326 27.184 66.931 1.00 48.88 84 VAL A CA 1
ATOM 658 C C . VAL A 1 84 ? -46.169 26.793 66.007 1.00 48.88 84 VAL A C 1
ATOM 660 O O . VAL A 1 84 ? -46.078 27.286 64.881 1.00 48.88 84 VAL A O 1
ATOM 663 N N . VAL A 1 85 ? -45.271 25.930 66.483 1.00 48.06 85 VAL A N 1
ATOM 664 C CA . VAL A 1 85 ? -44.217 25.309 65.670 1.00 48.06 85 VAL A CA 1
ATOM 665 C C . VAL A 1 85 ? -44.686 23.900 65.321 1.00 48.06 85 VAL A C 1
ATOM 667 O O . VAL A 1 85 ? -44.889 23.080 66.208 1.00 48.06 85 VAL A O 1
ATOM 670 N N . LEU A 1 86 ? -44.913 23.652 64.032 1.00 50.12 86 LEU A N 1
ATOM 671 C CA . LEU A 1 86 ? -45.209 22.327 63.488 1.00 50.12 86 LEU A CA 1
ATOM 672 C C . LEU A 1 86 ? -43.892 21.736 62.981 1.00 50.12 86 LEU A C 1
ATOM 674 O O . LEU A 1 86 ? -43.316 22.265 62.028 1.00 50.12 86 LEU A O 1
ATOM 678 N N . GLU A 1 87 ? -43.413 20.670 63.615 1.00 47.50 87 GLU A N 1
ATOM 679 C CA . GLU A 1 87 ? -42.341 19.835 63.073 1.00 47.50 87 GLU A CA 1
ATOM 680 C C . GLU A 1 87 ? -43.009 18.734 62.239 1.00 47.50 87 GLU A C 1
ATOM 682 O O . GLU A 1 87 ? -43.757 17.912 62.755 1.00 47.50 87 GLU A O 1
ATOM 687 N N . ALA A 1 88 ? -42.833 18.790 60.918 1.00 50.34 88 ALA A N 1
ATOM 688 C CA . ALA A 1 88 ? -43.291 17.748 60.006 1.00 50.34 88 ALA A CA 1
ATOM 689 C C . ALA A 1 88 ? -42.067 16.943 59.565 1.00 50.34 88 ALA A C 1
ATOM 691 O O . ALA A 1 88 ? -41.189 17.486 58.889 1.00 50.34 88 ALA A O 1
ATOM 692 N N . GLU A 1 89 ? -42.003 15.673 59.960 1.00 46.09 89 GLU A N 1
ATOM 693 C CA . GLU A 1 89 ? -40.989 14.735 59.486 1.00 46.09 89 GLU A CA 1
ATOM 694 C C . GLU A 1 89 ? -41.507 14.087 58.192 1.00 46.09 89 GLU A C 1
ATOM 696 O O . GLU A 1 89 ? -42.605 13.531 58.138 1.00 46.09 89 GLU A O 1
ATOM 701 N N . ILE A 1 90 ? -40.758 14.271 57.103 1.00 53.34 90 ILE A N 1
ATOM 702 C CA . ILE A 1 90 ? -41.107 13.773 55.769 1.00 53.34 90 ILE A CA 1
ATOM 703 C C . ILE A 1 90 ? -40.266 12.520 55.537 1.00 53.34 90 ILE A C 1
ATOM 705 O O . ILE A 1 90 ? -39.047 12.636 55.401 1.00 53.34 90 ILE A O 1
ATOM 709 N N . ASP A 1 91 ? -40.906 11.350 55.485 1.00 49.38 91 ASP A N 1
ATOM 710 C CA . ASP A 1 91 ? -40.235 10.082 55.191 1.00 49.38 91 ASP A CA 1
ATOM 711 C C . ASP A 1 91 ? -40.503 9.713 53.716 1.00 49.38 91 ASP A C 1
ATOM 713 O O . ASP A 1 91 ? -41.634 9.429 53.307 1.00 49.38 91 ASP A O 1
ATOM 717 N N . GLU A 1 92 ? -39.470 9.804 52.871 1.00 54.59 92 GLU A N 1
ATOM 718 C CA . GLU A 1 92 ? -39.545 9.507 51.431 1.00 54.59 92 GLU A CA 1
ATOM 719 C C . GLU A 1 92 ? -39.042 8.082 51.163 1.00 54.59 92 GLU A C 1
ATOM 721 O O . GLU A 1 92 ? -37.847 7.792 51.283 1.00 54.59 92 GLU A O 1
ATOM 726 N N . THR A 1 93 ? -39.937 7.175 50.756 1.00 56.75 93 THR A N 1
ATOM 727 C CA . THR A 1 93 ? -39.555 5.808 50.367 1.00 56.75 93 THR A CA 1
ATOM 728 C C . THR A 1 93 ? -39.491 5.688 48.844 1.00 56.75 93 THR A C 1
ATOM 730 O O . THR A 1 93 ? -40.505 5.521 48.166 1.00 56.75 93 THR A O 1
ATOM 733 N N . ILE A 1 94 ? -38.273 5.734 48.293 1.00 55.59 94 ILE A N 1
ATOM 734 C CA . ILE A 1 94 ? -38.013 5.618 46.849 1.00 55.59 94 ILE A CA 1
ATOM 735 C C . ILE A 1 94 ? -37.850 4.141 46.464 1.00 55.59 94 ILE A C 1
ATOM 737 O O . ILE A 1 94 ? -36.902 3.478 46.897 1.00 55.59 94 ILE A O 1
ATOM 741 N N . THR A 1 95 ? -38.717 3.623 45.588 1.00 59.12 95 THR A N 1
ATOM 742 C CA . THR A 1 95 ? -38.555 2.272 45.022 1.00 59.12 95 THR A CA 1
ATOM 743 C C . THR A 1 95 ? -37.795 2.316 43.690 1.00 59.12 95 THR A C 1
ATOM 745 O O . THR A 1 95 ? -38.149 3.023 42.741 1.00 59.12 95 THR A O 1
ATOM 748 N N . LEU A 1 96 ? -36.697 1.559 43.626 1.00 60.75 96 LEU A N 1
ATOM 749 C CA . LEU A 1 96 ? -35.784 1.494 42.485 1.00 60.75 96 LEU A CA 1
ATOM 750 C C . LEU A 1 96 ? -35.943 0.151 41.758 1.00 60.75 96 LEU A C 1
ATOM 752 O O . LEU A 1 96 ? -35.653 -0.894 42.336 1.00 60.75 96 LEU A O 1
ATOM 756 N N . GLU A 1 97 ? -36.351 0.167 40.487 1.00 60.69 97 GLU A N 1
ATOM 757 C CA . GLU A 1 97 ? -36.408 -1.029 39.632 1.00 60.69 97 GLU A CA 1
ATOM 758 C C . GLU A 1 97 ? -35.252 -1.029 38.618 1.00 60.69 97 GLU A C 1
ATOM 760 O O . GLU A 1 97 ? -34.845 0.013 38.098 1.00 60.69 97 GLU A O 1
ATOM 765 N N . GLU A 1 98 ? -34.685 -2.199 38.320 1.00 60.03 98 GLU A N 1
ATOM 766 C CA . GLU A 1 98 ? -33.619 -2.314 37.323 1.00 60.03 98 GLU A CA 1
ATOM 767 C C . GLU A 1 98 ? -34.146 -2.037 35.909 1.00 60.03 98 GLU A C 1
ATOM 769 O O . GLU A 1 98 ? -35.127 -2.620 35.445 1.00 60.03 98 GLU A O 1
ATOM 774 N N . LYS A 1 99 ? -33.455 -1.167 35.168 1.00 65.62 99 LYS A N 1
ATOM 775 C CA . LYS A 1 99 ? -33.858 -0.823 33.805 1.00 6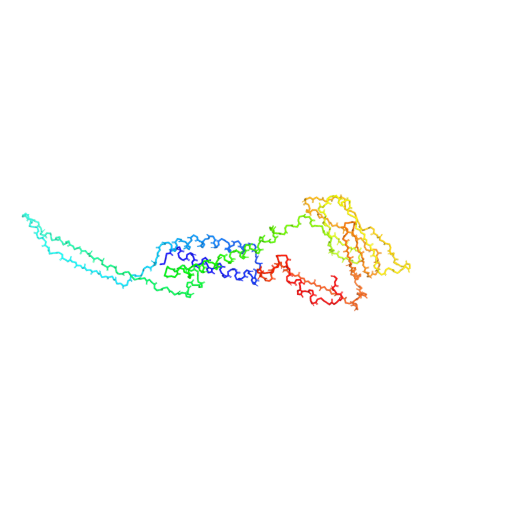5.62 99 LYS A CA 1
ATOM 776 C C . LYS A 1 99 ? -33.761 -2.039 32.864 1.00 65.62 99 LYS A C 1
ATOM 778 O O . LYS A 1 99 ? -32.669 -2.598 32.714 1.00 65.62 99 LYS A O 1
ATOM 783 N N . PRO A 1 100 ? -34.818 -2.385 32.099 1.00 60.22 100 PRO A N 1
ATOM 784 C CA . PRO A 1 100 ? -34.768 -3.511 31.172 1.00 60.22 100 PRO A CA 1
ATOM 785 C C . PRO A 1 100 ? -33.764 -3.252 30.036 1.00 60.22 100 PRO A C 1
ATOM 787 O O . PRO A 1 100 ? -33.910 -2.332 29.220 1.00 60.22 100 PRO A O 1
ATOM 790 N N . ALA A 1 101 ? -32.718 -4.077 29.971 1.00 64.50 101 ALA A N 1
ATOM 791 C CA . ALA A 1 101 ? -31.688 -3.993 28.943 1.00 64.50 101 ALA A CA 1
ATOM 792 C C . ALA A 1 101 ? -32.111 -4.758 27.679 1.00 64.50 101 ALA A C 1
ATOM 794 O O . ALA A 1 101 ? -32.389 -5.953 27.721 1.00 64.50 101 ALA A O 1
ATOM 795 N N . ASN A 1 102 ? -32.112 -4.087 26.522 1.00 76.12 102 ASN A N 1
ATOM 796 C CA . ASN A 1 102 ? -32.348 -4.754 25.240 1.00 76.12 102 ASN A CA 1
ATOM 797 C C . ASN A 1 102 ? -31.026 -5.355 24.704 1.00 76.12 102 ASN A C 1
ATOM 799 O O . ASN A 1 102 ? -30.119 -4.586 24.345 1.00 76.12 102 ASN A O 1
ATOM 803 N N . PRO A 1 103 ? -30.905 -6.695 24.599 1.00 76.31 103 PRO A N 1
ATOM 804 C CA . PRO A 1 103 ? -29.650 -7.364 24.253 1.00 76.31 103 PRO A CA 1
ATOM 805 C C . PRO A 1 103 ? -29.162 -7.023 22.840 1.00 76.31 103 PRO A C 1
ATOM 807 O O . PRO A 1 103 ? -27.967 -6.825 22.637 1.00 76.31 103 PRO A O 1
ATOM 810 N N . LEU A 1 104 ? -30.064 -6.854 21.865 1.00 77.50 104 LEU A N 1
ATOM 811 C CA . LEU A 1 104 ? -29.694 -6.488 20.489 1.00 77.50 104 LEU A CA 1
ATOM 812 C C . LEU A 1 104 ? -29.123 -5.070 20.411 1.00 77.50 104 LEU A C 1
ATOM 814 O O . LEU A 1 104 ? -28.145 -4.810 19.706 1.00 77.50 104 LEU A O 1
ATOM 818 N N . LYS A 1 105 ? -29.716 -4.142 21.169 1.00 78.12 105 LYS A N 1
ATOM 819 C CA . LYS A 1 105 ? -29.273 -2.746 21.213 1.00 78.12 105 LYS A CA 1
ATOM 820 C C . LYS A 1 105 ? -27.889 -2.636 21.840 1.00 78.12 105 LYS A C 1
ATOM 822 O O . LYS A 1 105 ? -27.043 -1.927 21.302 1.00 78.12 105 LYS A O 1
ATOM 827 N N . SER A 1 106 ? -27.635 -3.339 22.940 1.00 74.25 106 SER A N 1
ATOM 828 C CA . SER A 1 106 ? -26.300 -3.395 23.543 1.00 74.25 106 SER A CA 1
ATOM 829 C C . SER A 1 106 ? -25.299 -4.097 22.623 1.00 74.25 106 SER A C 1
ATOM 831 O O . SER A 1 106 ? -24.207 -3.568 22.420 1.00 74.25 106 SER A O 1
ATOM 833 N N . PHE A 1 107 ? -25.686 -5.200 21.973 1.00 78.94 107 PHE A N 1
ATOM 834 C CA . PHE A 1 107 ? -24.805 -5.902 21.047 1.00 78.94 107 PHE A CA 1
ATOM 835 C C . PHE A 1 107 ? -24.333 -5.003 19.904 1.00 78.94 107 PHE A C 1
ATOM 837 O O . PHE A 1 107 ? -23.137 -4.960 19.638 1.00 78.94 107 PHE A O 1
ATOM 844 N N . LEU A 1 108 ? -25.231 -4.236 19.273 1.00 79.44 108 LEU A N 1
ATOM 845 C CA . LEU A 1 108 ? -24.891 -3.308 18.186 1.00 79.44 108 LEU A CA 1
ATOM 846 C C . LEU A 1 108 ? -24.071 -2.103 18.661 1.00 79.44 108 LEU A C 1
ATOM 848 O O . LEU A 1 108 ? -23.150 -1.672 17.968 1.00 79.44 108 LEU A O 1
ATOM 852 N N . THR A 1 109 ? -24.391 -1.577 19.843 1.00 77.19 109 THR A N 1
ATOM 853 C CA . THR A 1 109 ? -23.805 -0.329 20.352 1.00 77.19 109 THR A CA 1
ATOM 854 C C . THR A 1 109 ? -22.548 -0.521 21.199 1.00 77.19 109 THR A C 1
ATOM 856 O O . THR A 1 109 ? -21.854 0.454 21.468 1.00 77.19 109 THR A O 1
ATOM 859 N N . GLY A 1 110 ? -22.252 -1.754 21.618 1.00 78.00 110 GLY A N 1
ATOM 860 C CA . GLY A 1 110 ? -21.106 -2.096 22.462 1.00 78.00 110 GLY A CA 1
ATOM 861 C C . GLY A 1 110 ? -21.211 -1.618 23.912 1.00 78.00 110 GLY A C 1
ATOM 862 O O . GLY A 1 110 ? -20.201 -1.578 24.606 1.00 78.00 110 GLY A O 1
ATOM 863 N N . ALA A 1 111 ? -22.402 -1.232 24.377 1.00 78.94 111 ALA A N 1
ATOM 864 C CA . ALA A 1 111 ? -22.610 -0.839 25.769 1.00 78.94 111 ALA A CA 1
ATOM 865 C C . ALA A 1 111 ? -22.611 -2.075 26.696 1.00 78.94 111 ALA A C 1
ATOM 867 O O . ALA A 1 111 ? -23.209 -3.090 26.319 1.00 78.94 111 ALA A O 1
ATOM 868 N N . PRO A 1 112 ? -21.985 -2.017 27.886 1.00 78.38 112 PRO A N 1
ATOM 869 C CA . PRO A 1 112 ? -22.009 -3.125 28.838 1.00 78.38 112 PRO A CA 1
ATOM 870 C C . PRO A 1 112 ? -23.429 -3.384 29.367 1.00 78.38 112 PRO A C 1
ATOM 872 O O . PRO A 1 112 ? -24.186 -2.452 29.621 1.00 78.38 112 PRO A O 1
ATOM 875 N N . ILE A 1 113 ? -23.776 -4.658 29.550 1.00 76.12 113 ILE A N 1
ATOM 876 C CA . ILE A 1 113 ? -24.960 -5.121 30.287 1.00 76.12 113 ILE A CA 1
ATOM 877 C C . ILE A 1 113 ? -24.493 -5.871 31.535 1.00 76.12 113 ILE A C 1
ATOM 879 O O . ILE A 1 113 ? -23.745 -6.847 31.427 1.00 76.12 113 ILE A O 1
ATOM 883 N N . HIS A 1 114 ? -24.984 -5.466 32.703 1.00 73.69 114 HIS A N 1
ATOM 884 C CA . HIS A 1 114 ? -24.685 -6.149 33.967 1.00 73.69 114 HIS A CA 1
ATOM 885 C C . HIS A 1 114 ? -25.390 -7.508 34.070 1.00 73.69 114 HIS A C 1
ATOM 887 O O . HIS A 1 114 ? -24.777 -8.490 34.471 1.00 73.69 114 HIS A O 1
ATOM 893 N N . HIS A 1 115 ? -26.638 -7.591 33.603 1.00 74.38 115 HIS A N 1
ATOM 894 C CA . HIS A 1 115 ? -27.436 -8.820 33.606 1.00 74.38 115 HIS A CA 1
ATOM 895 C C . HIS A 1 115 ? -26.824 -9.957 32.754 1.00 74.38 115 HIS A C 1
ATOM 897 O O . HIS A 1 115 ? -27.052 -11.136 33.023 1.00 74.38 115 HIS A O 1
ATOM 903 N N . SER A 1 116 ? -26.049 -9.654 31.706 1.00 80.31 116 SER A N 1
ATOM 904 C CA . SER A 1 116 ? -25.499 -10.675 30.800 1.00 80.31 116 SER A CA 1
ATOM 905 C C . SER A 1 116 ? -23.988 -10.498 30.588 1.00 80.31 116 SER A C 1
ATOM 907 O O . SER A 1 116 ? -23.576 -9.894 29.588 1.00 80.31 116 SER A O 1
ATOM 909 N N . PRO A 1 117 ? -23.139 -11.051 31.475 1.00 82.88 117 PRO A N 1
ATOM 910 C CA . PRO A 1 117 ? -21.686 -10.871 31.404 1.00 82.88 117 PRO A CA 1
ATOM 911 C C . PRO A 1 117 ? -21.087 -11.454 30.119 1.00 82.88 117 PRO A C 1
ATOM 913 O O . PRO A 1 117 ? -20.165 -10.879 29.550 1.00 82.88 117 PRO A O 1
ATOM 916 N N . ILE A 1 118 ? -21.653 -12.553 29.606 1.00 86.31 118 ILE A N 1
ATOM 917 C CA . ILE A 1 118 ? -21.210 -13.191 28.357 1.00 86.31 118 ILE A CA 1
ATOM 918 C C . ILE A 1 118 ? -21.412 -12.256 27.159 1.00 86.31 118 ILE A C 1
ATOM 920 O O . ILE A 1 118 ? -20.522 -12.131 26.319 1.00 86.31 118 ILE A O 1
ATOM 924 N N . LEU A 1 119 ? -22.558 -11.571 27.079 1.00 84.94 119 LEU A N 1
ATOM 925 C CA . LEU A 1 119 ? -22.840 -10.650 25.977 1.00 84.94 119 LEU A CA 1
ATOM 926 C C . LEU A 1 119 ? -21.909 -9.431 26.035 1.00 84.94 119 LEU A C 1
ATOM 928 O O . LEU A 1 119 ? -21.369 -9.020 25.011 1.00 84.94 119 LEU A O 1
ATOM 932 N N . SER A 1 120 ? -21.681 -8.898 27.236 1.00 86.19 120 SER A N 1
ATOM 933 C CA . SER A 1 120 ? -20.741 -7.800 27.488 1.00 86.19 120 SER A CA 1
ATOM 934 C C . SER A 1 120 ? -19.302 -8.184 27.135 1.00 86.19 120 SER A C 1
ATOM 936 O O . SER A 1 120 ? -18.577 -7.405 26.518 1.00 86.19 120 SER A O 1
ATOM 938 N N . LEU A 1 121 ? -18.888 -9.409 27.462 1.00 89.44 121 LEU A N 1
ATOM 939 C CA . LEU A 1 121 ? -17.588 -9.938 27.063 1.00 89.44 121 LEU A CA 1
ATOM 940 C C . LEU A 1 121 ? -17.491 -10.061 25.538 1.00 89.44 121 LEU A C 1
ATOM 942 O O . LEU A 1 121 ? -16.500 -9.637 24.952 1.00 89.44 121 LEU A O 1
ATOM 946 N N . LEU A 1 122 ? -18.524 -10.589 24.880 1.00 89.94 122 LEU A N 1
ATOM 947 C CA . LEU A 1 122 ? -18.543 -10.742 23.427 1.00 89.94 122 LEU A CA 1
ATOM 948 C C . LEU A 1 122 ? -18.456 -9.388 22.708 1.00 89.94 122 LEU A C 1
ATOM 950 O O . LEU A 1 122 ? -17.687 -9.246 21.757 1.00 89.94 122 LEU A O 1
ATOM 954 N N . THR A 1 123 ? -19.196 -8.371 23.159 1.00 89.50 123 THR A N 1
ATOM 955 C CA . THR A 1 123 ? -19.139 -7.027 22.561 1.00 89.50 123 THR A CA 1
ATOM 956 C C . THR A 1 123 ? -17.778 -6.367 22.747 1.00 89.50 123 THR A C 1
ATOM 958 O O . THR A 1 123 ? -17.286 -5.728 21.811 1.00 89.50 123 THR A O 1
ATOM 961 N N . PHE A 1 124 ? -17.149 -6.564 23.908 1.00 92.12 124 PHE A N 1
ATOM 962 C CA . PHE A 1 124 ? -15.777 -6.144 24.167 1.00 92.12 124 PHE A CA 1
ATOM 963 C C . PHE A 1 124 ? -14.785 -6.856 23.239 1.00 92.12 124 PHE A C 1
ATOM 965 O O . PHE A 1 124 ? -13.995 -6.188 22.570 1.00 92.12 124 PHE A O 1
ATOM 972 N N . LEU A 1 125 ? -14.873 -8.185 23.119 1.00 94.00 125 LEU A N 1
ATOM 973 C CA . LEU A 1 125 ? -14.011 -8.986 22.246 1.00 94.00 125 LEU A CA 1
ATOM 974 C C . LEU A 1 125 ? -14.141 -8.596 20.771 1.00 94.00 125 LEU A C 1
ATOM 976 O O . LEU A 1 125 ? -13.138 -8.589 20.066 1.00 94.00 125 LEU A O 1
ATOM 980 N N . ILE A 1 126 ? -15.329 -8.205 20.302 1.00 93.25 126 ILE A N 1
ATOM 981 C CA . ILE A 1 126 ? -15.506 -7.674 18.942 1.00 93.25 126 ILE A CA 1
ATOM 982 C C . ILE A 1 126 ? -14.675 -6.400 18.741 1.00 93.25 126 ILE A C 1
ATOM 984 O O . ILE A 1 126 ? -13.975 -6.277 17.739 1.00 93.25 126 ILE A O 1
ATOM 988 N N . ASN A 1 127 ? -14.707 -5.459 19.687 1.00 94.81 127 ASN A N 1
ATOM 989 C CA . ASN A 1 127 ? -13.923 -4.226 19.573 1.00 94.81 127 ASN A CA 1
ATOM 990 C C . ASN A 1 127 ? -12.412 -4.501 19.660 1.00 94.81 127 ASN A C 1
ATOM 992 O O . ASN A 1 127 ? -11.643 -3.892 18.918 1.00 94.81 127 ASN A O 1
ATOM 996 N N . VAL A 1 128 ? -11.995 -5.460 20.496 1.00 96.00 128 VAL A N 1
ATOM 997 C CA . VAL A 1 128 ? -10.608 -5.958 20.543 1.00 96.00 128 VAL A CA 1
ATOM 998 C C . VAL A 1 128 ? -10.206 -6.571 19.197 1.00 96.00 128 VAL A C 1
ATOM 1000 O O . VAL A 1 128 ? -9.140 -6.259 18.669 1.00 96.00 128 VAL A O 1
ATOM 1003 N N . ALA A 1 129 ? -11.058 -7.410 18.603 1.00 95.44 129 ALA A N 1
ATOM 1004 C CA . ALA A 1 129 ? -10.810 -8.030 17.305 1.00 95.44 129 ALA A CA 1
ATOM 1005 C C . ALA A 1 129 ? -10.657 -6.975 16.197 1.00 95.44 129 ALA A C 1
ATOM 1007 O O . ALA A 1 129 ? -9.727 -7.041 15.402 1.00 95.44 129 ALA A O 1
ATOM 1008 N N . LEU A 1 130 ? -11.505 -5.944 16.179 1.00 94.56 130 LEU A N 1
ATOM 1009 C CA . LEU A 1 130 ? -11.387 -4.851 15.211 1.00 94.56 130 LEU A CA 1
ATOM 1010 C C . LEU A 1 130 ? -10.093 -4.048 15.399 1.00 94.56 130 LEU A C 1
ATOM 1012 O O . LEU A 1 130 ? -9.394 -3.785 14.423 1.00 94.56 130 LEU A O 1
ATOM 1016 N N . ALA A 1 131 ? -9.737 -3.696 16.637 1.00 95.12 131 ALA A N 1
ATOM 1017 C CA . ALA A 1 131 ? -8.501 -2.968 16.926 1.00 95.12 131 ALA A CA 1
ATOM 1018 C C . ALA A 1 131 ? -7.250 -3.787 16.563 1.00 95.12 131 ALA A C 1
ATOM 1020 O O . ALA A 1 131 ? -6.309 -3.259 15.969 1.00 95.12 131 ALA A O 1
ATOM 1021 N N . THR A 1 132 ? -7.248 -5.088 16.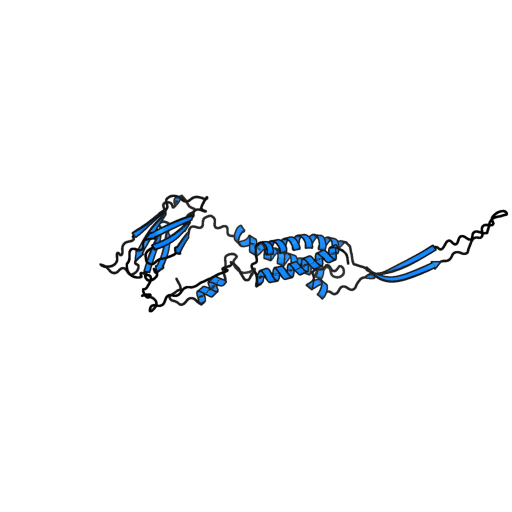861 1.00 94.69 132 THR A N 1
ATOM 1022 C CA . THR A 1 132 ? -6.152 -5.993 16.482 1.00 94.69 132 THR A CA 1
ATOM 1023 C C . THR A 1 132 ? -6.049 -6.160 14.971 1.00 94.69 132 THR A C 1
ATOM 1025 O O . THR A 1 132 ? -4.942 -6.094 14.451 1.00 94.69 132 THR A O 1
ATOM 1028 N N . MET A 1 133 ? -7.165 -6.274 14.245 1.00 93.25 133 MET A N 1
ATOM 1029 C CA . MET A 1 133 ? -7.175 -6.291 12.776 1.00 93.25 133 MET A CA 1
ATOM 1030 C C . MET A 1 133 ? -6.668 -4.975 12.165 1.00 93.25 133 MET A C 1
ATOM 1032 O O . MET A 1 133 ? -5.969 -4.999 11.156 1.00 93.25 133 MET A O 1
ATOM 1036 N N . VAL A 1 134 ? -6.962 -3.816 12.766 1.00 92.69 134 VAL A N 1
ATOM 1037 C CA . VAL A 1 134 ? -6.394 -2.535 12.305 1.00 92.69 134 VAL A CA 1
ATOM 1038 C C . VAL A 1 134 ? -4.885 -2.510 12.524 1.00 92.69 134 VAL A C 1
ATOM 1040 O O . VAL A 1 134 ? -4.138 -2.213 11.594 1.00 92.69 134 VAL A O 1
ATOM 1043 N N . SER A 1 135 ? -4.424 -2.885 13.716 1.00 91.94 135 SER A N 1
ATOM 1044 C CA . SER A 1 135 ? -2.993 -3.021 14.004 1.00 91.94 135 SER A CA 1
ATOM 1045 C C . SER A 1 135 ? -2.312 -4.008 13.054 1.00 91.94 135 SER A C 1
ATOM 1047 O O . SER A 1 135 ? -1.202 -3.763 12.589 1.00 91.94 135 SER A O 1
ATOM 1049 N N . ASP A 1 136 ? -2.996 -5.092 12.698 1.00 92.00 136 ASP A N 1
ATOM 1050 C CA . ASP A 1 136 ? -2.516 -6.091 11.755 1.00 92.00 136 ASP A CA 1
ATOM 1051 C C . ASP A 1 136 ? -2.228 -5.506 10.367 1.00 92.00 136 ASP A C 1
ATOM 1053 O O . ASP A 1 136 ? -1.177 -5.768 9.784 1.00 92.00 136 ASP A O 1
ATOM 1057 N N . VAL A 1 137 ? -3.136 -4.679 9.844 1.00 88.50 137 VAL A N 1
ATOM 1058 C CA . VAL A 1 137 ? -2.953 -3.989 8.557 1.00 88.50 137 VAL A CA 1
ATOM 1059 C C . VAL A 1 137 ? -1.731 -3.075 8.583 1.00 88.50 137 VAL A C 1
ATOM 1061 O O . VAL A 1 137 ? -0.956 -3.061 7.630 1.00 88.50 137 VAL A O 1
ATOM 1064 N N . LEU A 1 138 ? -1.553 -2.316 9.664 1.00 88.19 138 LEU A N 1
ATOM 1065 C CA . LEU A 1 138 ? -0.517 -1.284 9.753 1.00 88.19 138 LEU A CA 1
ATOM 1066 C C . LEU A 1 138 ? 0.874 -1.860 9.985 1.00 88.19 138 LEU A C 1
ATOM 1068 O O . LEU A 1 138 ? 1.862 -1.389 9.423 1.00 88.19 138 LEU A O 1
ATOM 1072 N N . PHE A 1 139 ? 0.953 -2.853 10.862 1.00 88.75 139 PHE A N 1
ATOM 1073 C CA . PHE A 1 139 ? 2.207 -3.224 11.495 1.00 88.75 139 PHE A CA 1
ATOM 1074 C C . PHE A 1 139 ? 2.727 -4.574 11.012 1.00 88.75 139 PHE A C 1
ATOM 1076 O O . PHE A 1 139 ? 3.943 -4.768 10.991 1.00 88.75 139 PHE A O 1
ATOM 1083 N N . ARG A 1 140 ? 1.862 -5.493 10.554 1.00 89.62 140 ARG A N 1
ATOM 1084 C CA . ARG A 1 140 ? 2.291 -6.855 10.201 1.00 89.62 140 ARG A CA 1
ATOM 1085 C C . ARG A 1 140 ? 3.364 -6.857 9.113 1.00 89.62 140 ARG A C 1
ATOM 1087 O O . ARG A 1 140 ? 4.400 -7.482 9.299 1.00 89.62 140 ARG A O 1
ATOM 1094 N N . ALA A 1 141 ? 3.158 -6.128 8.016 1.00 87.88 141 ALA A N 1
ATOM 1095 C CA . ALA A 1 141 ? 4.135 -6.070 6.926 1.00 87.88 141 ALA A CA 1
ATOM 1096 C C . ALA A 1 141 ? 5.477 -5.471 7.383 1.00 87.88 141 ALA A C 1
ATOM 1098 O O . ALA A 1 141 ? 6.530 -6.034 7.102 1.00 87.88 141 ALA A O 1
ATOM 1099 N N . ARG A 1 142 ? 5.433 -4.371 8.146 1.00 87.81 142 ARG A N 1
ATOM 1100 C CA . ARG A 1 142 ? 6.629 -3.659 8.614 1.00 87.81 142 ARG A CA 1
ATOM 1101 C C . ARG A 1 142 ? 7.474 -4.484 9.586 1.00 87.81 142 ARG A C 1
ATOM 1103 O O . ARG A 1 142 ? 8.694 -4.452 9.483 1.00 87.81 142 ARG A O 1
ATOM 1110 N N . TYR A 1 143 ? 6.848 -5.180 10.535 1.00 89.88 143 TYR A N 1
ATOM 1111 C CA . TYR A 1 143 ? 7.583 -5.926 11.561 1.00 89.88 143 TYR A CA 1
ATOM 1112 C C . TYR A 1 143 ? 7.940 -7.349 11.142 1.00 89.88 143 TYR A C 1
ATOM 1114 O O . TYR A 1 143 ? 9.007 -7.825 11.511 1.00 89.88 143 TYR A O 1
ATOM 1122 N N . GLN A 1 144 ? 7.068 -8.039 10.400 1.00 89.12 144 GLN A N 1
ATOM 1123 C CA . GLN A 1 144 ? 7.312 -9.439 10.035 1.00 89.12 144 GLN A CA 1
ATOM 1124 C C . GLN A 1 144 ? 8.131 -9.590 8.752 1.00 89.12 144 GLN A C 1
ATOM 1126 O O . GLN A 1 144 ? 8.783 -10.614 8.584 1.00 89.12 144 GLN A O 1
ATOM 1131 N N . TYR A 1 145 ? 8.113 -8.594 7.858 1.00 88.75 145 TYR A N 1
ATOM 1132 C CA . TYR A 1 145 ? 8.796 -8.663 6.562 1.00 88.75 145 TYR A CA 1
ATOM 1133 C C . TYR A 1 145 ? 9.678 -7.431 6.284 1.00 88.75 145 TYR A C 1
ATOM 1135 O O . TYR A 1 145 ? 9.515 -6.777 5.247 1.00 88.75 145 TYR A O 1
ATOM 1143 N N . PRO A 1 146 ? 10.621 -7.079 7.180 1.00 87.38 146 PRO A N 1
ATOM 1144 C CA . PRO A 1 146 ? 11.599 -6.040 6.882 1.00 87.38 146 PRO A CA 1
ATOM 1145 C C . PRO A 1 146 ? 12.495 -6.499 5.720 1.00 87.38 146 PRO A C 1
ATOM 1147 O O . PRO A 1 146 ? 13.142 -7.536 5.805 1.00 87.38 146 PRO A O 1
ATOM 1150 N N . SER A 1 147 ? 12.521 -5.739 4.624 1.00 84.62 147 SER A N 1
ATOM 1151 C CA . SER A 1 147 ? 13.284 -6.064 3.403 1.00 84.62 147 SER A CA 1
ATOM 1152 C C . SER A 1 147 ? 14.528 -5.173 3.281 1.00 84.62 147 SER A C 1
ATOM 1154 O O . SER A 1 147 ? 14.689 -4.416 2.320 1.00 84.62 147 SER A O 1
ATOM 1156 N N . ASN A 1 148 ? 15.380 -5.205 4.308 1.00 86.94 148 ASN A N 1
ATOM 1157 C CA . ASN A 1 148 ? 16.533 -4.301 4.423 1.00 86.94 148 ASN A CA 1
ATOM 1158 C C . ASN A 1 148 ? 17.648 -4.626 3.414 1.00 86.94 148 ASN A C 1
ATOM 1160 O O . ASN A 1 148 ? 18.367 -3.733 2.988 1.00 86.94 148 ASN A O 1
ATOM 1164 N N . ASP A 1 149 ? 17.752 -5.885 3.004 1.00 90.31 149 ASP A N 1
ATOM 1165 C CA . ASP A 1 149 ? 18.761 -6.452 2.105 1.00 90.31 149 ASP A CA 1
ATOM 1166 C C . ASP A 1 149 ? 18.254 -6.649 0.662 1.00 90.31 149 ASP A C 1
ATOM 1168 O O . ASP A 1 149 ? 18.938 -7.236 -0.175 1.00 90.31 149 ASP A O 1
ATOM 1172 N N . LEU A 1 150 ? 17.052 -6.153 0.345 1.00 91.62 150 LEU A N 1
ATOM 1173 C CA . LEU A 1 150 ? 16.437 -6.345 -0.967 1.00 91.62 150 LEU A CA 1
ATOM 1174 C C . LEU A 1 150 ? 17.201 -5.596 -2.073 1.00 91.62 150 LEU A C 1
ATOM 1176 O O . LEU A 1 150 ? 17.095 -4.375 -2.205 1.00 91.62 150 LEU A O 1
ATOM 1180 N N . SER A 1 151 ? 17.896 -6.349 -2.917 1.00 94.38 151 SER A N 1
ATOM 1181 C CA . SER A 1 151 ? 18.470 -5.859 -4.169 1.00 94.38 151 SER A CA 1
ATOM 1182 C C . SER A 1 151 ? 17.458 -6.015 -5.303 1.00 94.38 151 SER A C 1
ATOM 1184 O O . SER A 1 151 ? 16.844 -7.076 -5.451 1.00 94.38 151 SER A O 1
ATOM 1186 N N . PHE A 1 152 ? 17.251 -4.965 -6.096 1.00 95.12 152 PHE A N 1
ATOM 1187 C CA . PHE A 1 152 ? 16.375 -5.024 -7.264 1.00 95.12 152 PHE A CA 1
ATOM 1188 C C . PHE A 1 152 ? 16.803 -4.048 -8.354 1.00 95.12 152 PHE A C 1
ATOM 1190 O O . PHE A 1 152 ? 17.423 -3.014 -8.104 1.00 95.12 152 PHE A O 1
ATOM 1197 N N . VAL A 1 153 ? 16.380 -4.352 -9.577 1.00 95.88 153 VAL A N 1
ATOM 1198 C CA . VAL A 1 153 ? 16.471 -3.450 -10.722 1.00 95.88 153 VAL A CA 1
ATOM 1199 C C . VAL A 1 153 ? 15.081 -3.312 -11.316 1.00 95.88 153 VAL A C 1
ATOM 1201 O O . VAL A 1 153 ? 14.425 -4.301 -11.644 1.00 95.88 153 VAL A O 1
ATOM 1204 N N . ARG A 1 154 ? 14.607 -2.075 -11.434 1.00 95.06 154 ARG A N 1
ATOM 1205 C CA . ARG A 1 154 ? 13.301 -1.756 -11.998 1.00 95.06 154 ARG A CA 1
ATOM 1206 C C . ARG A 1 154 ? 13.470 -0.865 -13.214 1.00 95.06 154 ARG A C 1
ATOM 1208 O O . ARG A 1 154 ? 14.032 0.224 -13.130 1.00 95.06 154 ARG A O 1
ATOM 1215 N N . LEU A 1 155 ? 12.882 -1.296 -14.323 1.00 95.38 155 LEU A N 1
ATOM 1216 C CA . LEU A 1 155 ? 12.727 -0.455 -15.498 1.00 95.38 155 LEU A CA 1
ATOM 1217 C C . LEU A 1 155 ? 11.768 0.704 -15.192 1.00 95.38 155 LEU A C 1
ATOM 1219 O O . LEU A 1 155 ? 10.639 0.498 -14.734 1.00 95.38 155 LEU A O 1
ATOM 1223 N N . GLY A 1 156 ? 12.244 1.920 -15.419 1.00 93.50 156 GLY A N 1
ATOM 1224 C CA . GLY A 1 156 ? 11.491 3.155 -15.278 1.00 93.50 156 GLY A CA 1
ATOM 1225 C C . GLY A 1 156 ? 10.951 3.636 -16.620 1.00 93.50 156 GLY A C 1
ATOM 1226 O O . GLY A 1 156 ? 10.313 2.895 -17.367 1.00 93.50 156 GLY A O 1
ATOM 1227 N N . TYR A 1 157 ? 11.188 4.913 -16.909 1.00 92.06 157 TYR A N 1
ATOM 1228 C CA . TYR A 1 157 ? 10.796 5.528 -18.171 1.00 92.06 157 TYR A CA 1
ATOM 1229 C C . TYR A 1 157 ? 11.623 4.970 -19.335 1.00 92.06 157 TYR A C 1
ATOM 1231 O O . TYR A 1 157 ? 12.851 4.915 -19.262 1.00 92.06 157 TYR A O 1
ATOM 1239 N N . VAL A 1 158 ? 10.944 4.595 -20.418 1.00 94.38 158 VAL A N 1
ATOM 1240 C CA . VAL A 1 158 ? 11.573 4.155 -21.665 1.00 94.38 158 VAL A CA 1
ATOM 1241 C C . VAL A 1 158 ? 11.104 5.064 -22.789 1.00 94.38 158 VAL A C 1
ATOM 1243 O O . VAL A 1 158 ? 9.914 5.140 -23.091 1.00 94.38 158 VAL A O 1
ATOM 1246 N N . SER A 1 159 ? 12.058 5.742 -23.410 1.00 92.56 159 SER A N 1
ATOM 1247 C CA . SER A 1 159 ? 11.902 6.503 -24.641 1.00 92.56 159 SER A CA 1
ATOM 1248 C C . SER A 1 159 ? 12.356 5.662 -25.836 1.00 92.56 159 SER A C 1
ATOM 1250 O O . SER A 1 159 ? 12.949 4.595 -25.704 1.00 92.56 159 SER A O 1
ATOM 1252 N N . HIS A 1 160 ? 12.124 6.175 -27.038 1.00 92.12 160 HIS A N 1
ATOM 1253 C CA . HIS A 1 160 ? 12.644 5.602 -28.277 1.00 92.12 160 HIS A CA 1
ATOM 1254 C C . HIS A 1 160 ? 14.186 5.560 -28.338 1.00 92.12 160 HIS A C 1
ATOM 1256 O O . HIS A 1 160 ? 14.736 4.791 -29.116 1.00 92.12 160 HIS A O 1
ATOM 1262 N N . ASN A 1 161 ? 14.876 6.387 -27.544 1.00 92.88 161 ASN A N 1
ATOM 1263 C CA . ASN A 1 161 ? 16.331 6.577 -27.577 1.00 92.88 161 ASN A CA 1
ATOM 1264 C C . ASN A 1 161 ? 17.031 6.411 -26.215 1.00 92.88 161 ASN A C 1
ATOM 1266 O O . ASN A 1 161 ? 18.256 6.476 -26.161 1.00 92.88 161 ASN A O 1
ATOM 1270 N N . GLU A 1 162 ? 16.295 6.224 -25.122 1.00 94.31 162 GLU A N 1
ATOM 1271 C CA . GLU A 1 162 ? 16.857 6.034 -23.780 1.00 94.31 162 GLU A CA 1
ATOM 1272 C C . GLU A 1 162 ? 15.955 5.126 -22.940 1.00 94.31 162 GLU A C 1
ATOM 1274 O O . GLU A 1 162 ? 14.738 5.107 -23.121 1.00 94.31 162 GLU A O 1
ATOM 1279 N N . ALA A 1 163 ? 16.543 4.395 -22.001 1.00 95.69 163 ALA A N 1
ATOM 1280 C CA . ALA A 1 163 ? 15.838 3.650 -20.971 1.00 95.69 163 ALA A CA 1
ATOM 1281 C C . ALA A 1 163 ? 16.437 3.991 -19.607 1.00 95.69 163 ALA A C 1
ATOM 1283 O O . ALA A 1 163 ? 17.655 3.963 -19.437 1.00 95.69 163 ALA A O 1
ATOM 1284 N N . LYS A 1 164 ? 15.577 4.302 -18.637 1.00 96.69 164 LYS A N 1
ATOM 1285 C CA . LYS A 1 164 ? 15.988 4.599 -17.265 1.00 96.69 164 LYS A CA 1
ATOM 1286 C C . LYS A 1 164 ? 15.803 3.368 -16.391 1.00 96.69 164 LYS A C 1
ATOM 1288 O O . LYS A 1 164 ? 14.717 2.785 -16.368 1.00 96.69 164 LYS A O 1
ATOM 1293 N N . PHE A 1 165 ? 16.831 3.000 -15.641 1.00 96.56 165 PHE A N 1
ATOM 1294 C CA . PHE A 1 165 ? 16.798 1.888 -14.696 1.00 96.56 165 PHE A CA 1
ATOM 1295 C C . PHE A 1 165 ? 16.983 2.409 -13.280 1.00 96.56 165 PHE A C 1
ATOM 1297 O O . PHE A 1 165 ? 17.986 3.048 -12.985 1.00 96.56 165 PHE A O 1
ATOM 1304 N N . LEU A 1 166 ? 16.029 2.118 -12.401 1.00 96.25 166 LEU A N 1
ATOM 1305 C CA . LEU A 1 166 ? 16.185 2.312 -10.966 1.00 96.25 166 LEU A CA 1
ATOM 1306 C C . LEU A 1 166 ? 16.837 1.057 -10.388 1.00 96.25 166 LEU A C 1
ATOM 1308 O O . LEU A 1 166 ? 16.239 -0.019 -10.426 1.00 96.25 166 LEU A O 1
ATOM 1312 N N . VAL A 1 167 ? 18.044 1.199 -9.860 1.00 95.75 167 VAL A N 1
ATOM 1313 C CA . VAL A 1 167 ? 18.814 0.110 -9.257 1.00 95.75 167 VAL A CA 1
ATOM 1314 C C . VAL A 1 167 ? 18.897 0.344 -7.756 1.00 95.75 167 VAL A C 1
ATOM 1316 O O . VAL A 1 167 ? 19.164 1.464 -7.326 1.00 95.75 167 VAL A O 1
ATOM 1319 N N . ARG A 1 168 ? 18.687 -0.714 -6.972 1.00 95.62 168 ARG A N 1
ATOM 1320 C CA . ARG A 1 168 ? 18.954 -0.754 -5.535 1.00 95.62 168 ARG A CA 1
ATOM 1321 C C . ARG A 1 168 ? 19.871 -1.927 -5.222 1.00 95.62 168 ARG A C 1
ATOM 1323 O O . ARG A 1 168 ? 19.511 -3.060 -5.530 1.00 95.62 168 ARG A O 1
ATOM 1330 N N . GLU A 1 169 ? 21.011 -1.666 -4.588 1.00 95.69 169 GLU A N 1
ATOM 1331 C CA . GLU A 1 169 ? 21.931 -2.704 -4.105 1.00 95.69 169 GLU A CA 1
ATOM 1332 C C . GLU A 1 169 ? 22.496 -2.313 -2.729 1.00 95.69 169 GLU A C 1
ATOM 1334 O O . GLU A 1 169 ? 23.395 -1.473 -2.651 1.00 95.69 169 GLU A O 1
ATOM 1339 N N . PRO A 1 170 ? 21.961 -2.883 -1.633 1.00 94.75 170 PRO A N 1
ATOM 1340 C CA . PRO A 1 170 ? 22.455 -2.599 -0.289 1.00 94.75 170 PRO A CA 1
ATOM 1341 C C . PRO A 1 170 ? 23.786 -3.298 0.034 1.00 94.75 170 PRO A C 1
ATOM 1343 O O . PRO A 1 170 ? 24.527 -2.822 0.898 1.00 94.75 170 PRO A O 1
ATOM 1346 N N . ASP A 1 171 ? 24.117 -4.408 -0.636 1.00 93.50 171 ASP A N 1
ATOM 1347 C CA . ASP A 1 171 ? 25.338 -5.171 -0.374 1.00 93.50 171 ASP A CA 1
ATOM 1348 C C . ASP A 1 171 ? 26.551 -4.556 -1.087 1.00 93.50 171 ASP A C 1
ATOM 1350 O O . ASP A 1 171 ? 26.766 -4.728 -2.288 1.00 93.50 171 ASP A O 1
ATOM 1354 N N . GLN A 1 172 ? 27.391 -3.871 -0.310 1.00 91.50 172 GLN A N 1
ATOM 1355 C CA . GLN A 1 172 ? 28.598 -3.205 -0.806 1.00 91.50 172 GLN A CA 1
ATOM 1356 C C . GLN A 1 172 ? 29.622 -4.182 -1.401 1.00 91.50 172 GLN A C 1
ATOM 1358 O O . GLN A 1 172 ? 30.453 -3.775 -2.208 1.00 91.50 172 GLN A O 1
ATOM 1363 N N . THR A 1 173 ? 29.569 -5.472 -1.045 1.00 93.19 173 THR A N 1
ATOM 1364 C CA . THR A 1 173 ? 30.478 -6.486 -1.606 1.00 93.19 173 THR A CA 1
ATOM 1365 C C . THR A 1 173 ? 30.166 -6.825 -3.062 1.00 93.19 173 THR A C 1
ATOM 1367 O O . THR A 1 173 ? 31.012 -7.390 -3.753 1.00 93.19 173 THR A O 1
ATOM 1370 N N . LYS A 1 174 ? 28.971 -6.459 -3.543 1.00 92.62 174 LYS A N 1
ATOM 1371 C CA . LYS A 1 174 ? 28.530 -6.662 -4.929 1.00 92.62 174 LYS A CA 1
ATOM 1372 C C . LYS A 1 174 ? 28.795 -5.458 -5.828 1.00 92.62 174 LYS A C 1
ATOM 1374 O O . LYS A 1 174 ? 28.471 -5.513 -7.013 1.00 92.62 174 LYS A O 1
ATOM 1379 N N . LEU A 1 175 ? 29.362 -4.380 -5.284 1.00 92.56 175 LEU A N 1
ATOM 1380 C CA . LEU A 1 175 ? 29.788 -3.229 -6.069 1.00 92.56 175 LEU A CA 1
ATOM 1381 C C . LEU A 1 175 ? 31.173 -3.492 -6.704 1.00 92.56 175 LEU A C 1
ATOM 1383 O O . LEU A 1 175 ? 32.028 -4.113 -6.071 1.00 92.56 175 LEU A O 1
ATOM 1387 N N . PRO A 1 176 ? 31.427 -2.992 -7.927 1.00 95.50 176 PRO A N 1
ATOM 1388 C CA . PRO A 1 176 ? 30.509 -2.205 -8.744 1.00 95.50 176 PRO A CA 1
ATOM 1389 C C . PRO A 1 176 ? 29.435 -3.050 -9.450 1.00 95.50 176 PRO A C 1
ATOM 1391 O O . PRO A 1 176 ? 29.689 -4.154 -9.938 1.00 95.50 176 PRO A O 1
ATOM 1394 N N . VAL A 1 177 ? 28.220 -2.501 -9.545 1.00 95.75 177 VAL A N 1
ATOM 1395 C CA . VAL A 1 177 ? 27.134 -3.107 -10.327 1.00 95.75 177 VAL A CA 1
ATOM 1396 C C . VAL A 1 177 ? 27.164 -2.550 -11.744 1.00 95.75 177 VAL A C 1
ATOM 1398 O O . VAL A 1 177 ? 26.884 -1.373 -11.967 1.00 95.75 177 VAL A O 1
ATOM 1401 N N . THR A 1 178 ? 27.486 -3.402 -12.712 1.00 96.38 178 THR A N 1
ATOM 1402 C CA . THR A 1 178 ? 27.472 -3.061 -14.139 1.00 96.38 178 THR A CA 1
ATOM 1403 C C . THR A 1 178 ? 26.142 -3.485 -14.741 1.00 96.38 178 THR A C 1
ATOM 1405 O O . THR A 1 178 ? 25.702 -4.612 -14.515 1.00 96.38 178 THR A O 1
ATOM 1408 N N . LEU A 1 179 ? 25.513 -2.605 -15.519 1.00 96.62 179 LEU A N 1
ATOM 1409 C CA . LEU A 1 179 ? 24.314 -2.910 -16.293 1.00 96.62 179 LEU A CA 1
ATOM 1410 C C . LEU A 1 179 ? 24.679 -3.029 -17.769 1.00 96.62 179 LEU A C 1
ATOM 1412 O O . LEU A 1 179 ? 25.291 -2.130 -18.347 1.00 96.62 179 LEU A O 1
ATOM 1416 N N . GLU A 1 180 ? 24.270 -4.130 -18.385 1.00 95.88 180 GLU A N 1
ATOM 1417 C CA . GLU A 1 180 ? 24.504 -4.429 -19.791 1.00 95.88 180 GLU A CA 1
ATOM 1418 C C . GLU A 1 180 ? 23.177 -4.634 -20.521 1.00 95.88 180 GLU A C 1
ATOM 1420 O O . GLU A 1 180 ? 22.225 -5.176 -19.956 1.00 95.88 180 GLU A O 1
ATOM 1425 N N . ILE A 1 181 ? 23.122 -4.225 -21.788 1.00 95.31 181 ILE A N 1
ATOM 1426 C CA . ILE A 1 181 ? 21.950 -4.373 -22.654 1.00 95.31 181 ILE A CA 1
ATOM 1427 C C . ILE A 1 181 ? 22.338 -4.907 -24.034 1.00 95.31 181 ILE A C 1
ATOM 1429 O O . ILE A 1 181 ? 23.405 -4.581 -24.551 1.00 95.31 181 ILE A O 1
ATOM 1433 N N . HIS A 1 182 ? 21.458 -5.666 -24.679 1.00 93.12 182 HIS A N 1
ATOM 1434 C CA . HIS A 1 182 ? 21.568 -5.976 -26.109 1.00 93.12 182 HIS A CA 1
ATOM 1435 C C . HIS A 1 182 ? 20.193 -6.102 -26.764 1.00 93.12 182 HIS A C 1
ATOM 1437 O O . HIS A 1 182 ? 19.164 -6.163 -26.093 1.00 93.12 182 HIS A O 1
ATOM 1443 N N . VAL A 1 183 ? 20.178 -6.121 -28.097 1.00 93.06 183 VAL A N 1
ATOM 1444 C CA . VAL A 1 183 ? 18.970 -6.398 -28.883 1.00 93.06 183 VAL A CA 1
ATOM 1445 C C . VAL A 1 183 ? 18.744 -7.909 -28.908 1.00 93.06 183 VAL A C 1
ATOM 1447 O O . VAL A 1 183 ? 19.654 -8.653 -29.271 1.00 93.06 183 VAL A O 1
ATOM 1450 N N . LYS A 1 184 ? 17.541 -8.355 -28.533 1.00 90.00 184 LYS A N 1
ATOM 1451 C CA . LYS A 1 184 ? 17.186 -9.778 -28.425 1.00 90.00 184 LYS A CA 1
ATOM 1452 C C . LYS A 1 184 ? 17.271 -10.506 -29.769 1.00 90.00 184 LYS A C 1
ATOM 1454 O O . LYS A 1 184 ? 18.029 -11.455 -29.922 1.00 90.00 184 LYS A O 1
ATOM 1459 N N . ASP A 1 185 ? 16.554 -9.991 -30.764 1.00 86.12 185 ASP A N 1
ATOM 1460 C CA . ASP A 1 185 ? 16.503 -10.553 -32.119 1.00 86.12 185 ASP A CA 1
ATOM 1461 C C . ASP A 1 185 ? 17.479 -9.824 -33.056 1.00 86.12 185 ASP A C 1
ATOM 1463 O O . ASP A 1 185 ? 17.089 -9.289 -34.095 1.00 86.12 185 ASP A O 1
ATOM 1467 N N . ALA A 1 186 ? 18.747 -9.717 -32.650 1.00 85.19 186 ALA A N 1
ATOM 1468 C CA . ALA A 1 186 ? 19.758 -9.004 -33.426 1.00 85.19 186 ALA A CA 1
ATOM 1469 C C . ALA A 1 186 ? 20.056 -9.723 -34.757 1.00 85.19 186 ALA A C 1
ATOM 1471 O O . ALA A 1 186 ? 20.550 -10.851 -34.769 1.00 85.19 186 ALA A O 1
ATOM 1472 N N . VAL A 1 187 ? 19.814 -9.050 -35.886 1.00 82.75 187 VAL A N 1
ATOM 1473 C CA . VAL A 1 187 ? 20.154 -9.541 -37.227 1.00 82.75 187 VAL A CA 1
ATOM 1474 C C . VAL A 1 187 ? 21.367 -8.785 -37.776 1.00 82.75 187 VAL A C 1
ATOM 1476 O O . VAL A 1 187 ? 21.291 -7.609 -38.144 1.00 82.75 187 VAL A O 1
ATOM 1479 N N . ALA A 1 188 ? 22.504 -9.474 -37.875 1.00 79.94 188 ALA A N 1
ATOM 1480 C CA . ALA A 1 188 ? 23.696 -8.935 -38.529 1.00 79.94 188 ALA A CA 1
ATOM 1481 C C . ALA A 1 188 ? 23.446 -8.715 -40.042 1.00 79.94 188 ALA A C 1
ATOM 1483 O O . ALA A 1 188 ? 22.759 -9.529 -40.664 1.00 79.94 188 ALA A O 1
ATOM 1484 N N . PRO A 1 189 ? 24.000 -7.658 -40.673 1.00 79.00 189 PRO A N 1
ATOM 1485 C CA . PRO A 1 189 ? 24.950 -6.676 -40.134 1.00 79.00 189 PRO A CA 1
ATOM 1486 C C . PRO A 1 189 ? 24.301 -5.418 -39.525 1.00 79.00 189 PRO A C 1
ATOM 1488 O O . PRO A 1 189 ? 25.017 -4.496 -39.145 1.00 79.00 189 PRO A O 1
ATOM 1491 N N . PHE A 1 190 ? 22.968 -5.337 -39.482 1.00 76.81 190 PHE A N 1
ATOM 1492 C CA . PHE A 1 190 ? 22.254 -4.121 -39.074 1.00 76.81 190 PHE A CA 1
ATOM 1493 C C . PHE A 1 190 ? 22.174 -3.958 -37.554 1.00 76.81 190 PHE A C 1
ATOM 1495 O O . PHE A 1 190 ? 22.227 -2.834 -37.059 1.00 76.81 190 PHE A O 1
ATOM 1502 N N . ASP A 1 191 ? 22.089 -5.072 -36.826 1.00 82.12 191 ASP A N 1
ATOM 1503 C CA . ASP A 1 191 ? 22.080 -5.098 -35.368 1.00 82.12 191 ASP A CA 1
ATOM 1504 C C . ASP A 1 191 ? 23.402 -5.640 -34.812 1.00 82.12 191 ASP A C 1
ATOM 1506 O O . ASP A 1 191 ? 24.036 -6.526 -35.393 1.00 82.12 191 ASP A O 1
ATOM 1510 N N . ASN A 1 192 ? 23.794 -5.134 -33.642 1.00 81.69 192 ASN A N 1
ATOM 1511 C CA . ASN A 1 192 ? 24.920 -5.664 -32.882 1.00 81.69 192 ASN A CA 1
ATOM 1512 C C . ASN A 1 192 ? 24.408 -6.701 -31.860 1.00 81.69 192 ASN A C 1
ATOM 1514 O O . ASN A 1 192 ? 23.665 -6.311 -30.957 1.00 81.69 192 ASN A O 1
ATOM 1518 N N . PRO A 1 193 ? 24.794 -7.989 -31.964 1.00 84.62 193 PRO A N 1
ATOM 1519 C CA . PRO A 1 193 ? 24.391 -9.015 -31.001 1.00 84.62 193 PRO A CA 1
ATOM 1520 C C . PRO A 1 193 ? 25.176 -8.949 -29.680 1.00 84.62 193 PRO A C 1
ATOM 1522 O O . PRO A 1 193 ? 24.878 -9.700 -28.754 1.00 84.62 193 PRO A O 1
ATOM 1525 N N . LEU A 1 194 ? 26.209 -8.104 -29.585 1.00 90.12 194 LEU A N 1
ATOM 1526 C CA . LEU A 1 194 ? 27.037 -7.984 -28.388 1.00 90.12 194 LEU A CA 1
ATOM 1527 C C . LEU A 1 194 ? 26.324 -7.209 -27.276 1.00 90.12 194 LEU A C 1
ATOM 1529 O O . LEU A 1 194 ? 25.605 -6.240 -27.524 1.00 90.12 194 LEU A O 1
ATOM 1533 N N . TRP A 1 195 ? 26.616 -7.603 -26.038 1.00 92.38 195 TRP A N 1
ATOM 1534 C CA . TRP A 1 195 ? 26.226 -6.871 -24.839 1.00 92.38 195 TRP A CA 1
ATOM 1535 C C . TRP A 1 195 ? 26.964 -5.534 -24.770 1.00 92.38 195 TRP A C 1
ATOM 1537 O O . TRP A 1 195 ? 28.190 -5.473 -24.860 1.00 92.38 195 TRP A O 1
ATOM 1547 N N . LEU A 1 196 ? 26.201 -4.455 -24.625 1.00 92.25 196 LEU A N 1
ATOM 1548 C CA . LEU A 1 196 ? 26.693 -3.094 -24.483 1.00 92.25 196 LEU A CA 1
ATOM 1549 C C . LEU A 1 196 ? 26.559 -2.656 -23.030 1.00 92.25 196 LEU A C 1
ATOM 1551 O O . LEU A 1 196 ? 25.488 -2.781 -22.438 1.00 92.25 196 LEU A O 1
ATOM 1555 N N . THR A 1 197 ? 27.620 -2.083 -22.473 1.00 94.31 197 THR A N 1
ATOM 1556 C CA . THR A 1 197 ? 27.582 -1.488 -21.136 1.00 94.31 197 THR A CA 1
ATOM 1557 C C . THR A 1 197 ? 26.694 -0.243 -21.145 1.00 94.31 197 THR A C 1
ATOM 1559 O O . THR A 1 197 ? 26.987 0.741 -21.825 1.00 94.31 197 THR A O 1
ATOM 1562 N N . GLY A 1 198 ? 25.592 -0.300 -20.399 1.00 89.00 198 GLY A N 1
ATOM 1563 C CA . GLY A 1 198 ? 24.651 0.801 -20.214 1.00 89.00 198 GLY A CA 1
ATOM 1564 C C . GLY A 1 198 ? 25.034 1.744 -19.073 1.00 89.00 198 GLY A C 1
ATOM 1565 O O . GLY A 1 198 ? 24.664 2.912 -19.108 1.00 89.00 198 GLY A O 1
ATOM 1566 N N . GLY A 1 199 ? 25.796 1.259 -18.091 1.00 92.75 199 GLY A N 1
ATOM 1567 C CA . GLY A 1 199 ? 26.307 2.056 -16.980 1.00 92.75 199 GLY A CA 1
ATOM 1568 C C . GLY A 1 199 ? 26.951 1.197 -15.895 1.00 92.75 199 GLY A C 1
ATOM 1569 O O . GLY A 1 199 ? 26.804 -0.027 -15.887 1.00 92.75 199 GLY A O 1
ATOM 1570 N N . GLU A 1 200 ? 27.654 1.848 -14.976 1.00 94.88 200 GLU A N 1
ATOM 1571 C CA . GLU A 1 200 ? 28.302 1.219 -13.826 1.00 94.88 200 GLU A CA 1
ATOM 1572 C C . GLU A 1 200 ? 27.998 2.025 -12.563 1.00 94.88 200 GLU A C 1
ATOM 1574 O O . GLU A 1 200 ? 28.023 3.257 -12.575 1.00 94.88 200 GLU A O 1
ATOM 1579 N N . ILE A 1 201 ? 27.693 1.320 -11.478 1.00 94.38 201 ILE A N 1
ATOM 1580 C CA . ILE A 1 201 ? 27.379 1.900 -10.176 1.00 94.38 201 ILE A CA 1
ATOM 1581 C C . ILE A 1 201 ? 28.465 1.468 -9.206 1.00 94.38 201 ILE A C 1
ATOM 1583 O O . ILE A 1 201 ? 28.568 0.291 -8.872 1.00 94.38 201 ILE A O 1
ATOM 1587 N N . THR A 1 202 ? 29.261 2.424 -8.745 1.00 92.56 202 THR A N 1
ATOM 1588 C CA . THR A 1 202 ? 30.419 2.164 -7.879 1.00 92.56 202 THR A CA 1
ATOM 1589 C C . THR A 1 202 ? 30.159 2.488 -6.412 1.00 92.56 202 THR A C 1
ATOM 1591 O O . THR A 1 202 ? 30.839 1.945 -5.548 1.00 92.56 202 THR A O 1
ATOM 1594 N N . LEU A 1 203 ? 29.185 3.355 -6.117 1.00 90.12 203 LEU A N 1
ATOM 1595 C CA . LEU A 1 203 ? 28.885 3.813 -4.763 1.00 90.12 203 LEU A CA 1
ATOM 1596 C C . LEU A 1 203 ? 27.375 3.948 -4.559 1.00 90.12 203 LEU A C 1
ATOM 1598 O O . LEU A 1 203 ? 26.702 4.645 -5.317 1.00 90.12 203 LEU A O 1
ATOM 1602 N N . LEU A 1 204 ? 26.869 3.306 -3.507 1.00 92.81 204 LEU A N 1
ATOM 1603 C CA . LEU A 1 204 ? 25.494 3.411 -3.026 1.00 92.81 204 LEU A CA 1
ATOM 1604 C C . LEU A 1 204 ? 25.516 3.530 -1.509 1.00 92.81 204 LEU A C 1
ATOM 1606 O O . LEU A 1 204 ? 26.249 2.801 -0.842 1.00 92.81 204 LEU A O 1
ATOM 1610 N N . ASP A 1 205 ? 24.707 4.426 -0.962 1.00 90.44 205 ASP A N 1
ATOM 1611 C CA . ASP A 1 205 ? 24.737 4.760 0.453 1.00 90.44 205 ASP A CA 1
ATOM 1612 C C . ASP A 1 205 ? 23.345 4.762 1.090 1.00 90.44 205 ASP A C 1
ATOM 1614 O O . ASP A 1 205 ? 22.308 4.761 0.430 1.00 90.44 205 ASP A O 1
ATOM 1618 N N . ASN A 1 206 ? 23.319 4.799 2.420 1.00 92.38 206 ASN A N 1
ATOM 1619 C CA . ASN A 1 206 ? 22.065 4.821 3.167 1.00 92.38 206 ASN A CA 1
ATOM 1620 C C . ASN A 1 206 ? 21.300 6.153 3.010 1.00 92.38 206 ASN A C 1
ATOM 1622 O O . ASN A 1 206 ? 20.113 6.214 3.315 1.00 92.38 206 ASN A O 1
ATOM 1626 N N . SER A 1 207 ? 21.949 7.229 2.540 1.00 93.31 207 SER A N 1
ATOM 1627 C CA . SER A 1 207 ? 21.271 8.520 2.339 1.00 93.31 207 SER A CA 1
ATOM 1628 C C . SER A 1 207 ? 20.220 8.450 1.226 1.00 93.31 207 SER A C 1
ATOM 1630 O O . SER A 1 207 ? 19.190 9.121 1.300 1.00 93.31 207 SER A O 1
ATOM 1632 N N . THR A 1 208 ? 20.447 7.574 0.246 1.00 90.50 208 THR A N 1
ATOM 1633 C CA . THR A 1 208 ? 19.563 7.310 -0.895 1.00 90.50 208 THR A CA 1
ATOM 1634 C C . THR A 1 208 ? 18.801 5.985 -0.776 1.00 90.50 208 THR A C 1
ATOM 1636 O O . THR A 1 208 ? 18.222 5.528 -1.761 1.00 90.50 208 THR A O 1
ATOM 1639 N N . ASP A 1 209 ? 18.799 5.342 0.402 1.00 92.38 209 ASP A N 1
ATOM 1640 C CA . ASP A 1 209 ? 18.320 3.955 0.587 1.00 92.38 209 ASP A CA 1
ATOM 1641 C C . ASP A 1 209 ? 18.959 2.977 -0.423 1.00 92.38 209 ASP A C 1
ATOM 1643 O O . ASP A 1 209 ? 18.312 2.089 -0.987 1.00 92.38 209 ASP A O 1
ATOM 1647 N N . PHE A 1 210 ? 20.257 3.175 -0.673 1.00 94.94 210 PHE A N 1
ATOM 1648 C CA . PHE A 1 210 ? 21.074 2.402 -1.602 1.00 94.94 210 PHE A CA 1
ATOM 1649 C C . PHE A 1 210 ? 20.515 2.374 -3.029 1.00 94.94 210 PHE A C 1
ATOM 1651 O O . PHE A 1 210 ? 20.646 1.362 -3.717 1.00 94.94 210 PHE A O 1
ATOM 1658 N N . THR A 1 211 ? 19.868 3.458 -3.474 1.00 95.38 211 THR A N 1
ATOM 1659 C CA . THR A 1 211 ? 19.241 3.538 -4.800 1.00 95.38 211 THR A CA 1
ATOM 1660 C C . THR A 1 211 ? 19.926 4.549 -5.713 1.00 95.38 211 THR A C 1
ATOM 1662 O O . THR A 1 211 ? 20.395 5.598 -5.283 1.00 95.38 211 THR A O 1
ATOM 1665 N N . THR A 1 212 ? 19.958 4.249 -7.010 1.00 95.25 212 THR A N 1
ATOM 1666 C CA . THR A 1 212 ? 20.398 5.188 -8.047 1.00 95.25 212 THR A CA 1
ATOM 1667 C C . THR A 1 212 ? 19.660 4.944 -9.359 1.00 95.25 212 THR A C 1
ATOM 1669 O O . THR A 1 212 ? 19.055 3.887 -9.564 1.00 95.25 212 THR A O 1
ATOM 1672 N N . VAL A 1 213 ? 19.701 5.925 -10.257 1.00 95.50 213 VAL A N 1
ATOM 1673 C CA . VAL A 1 213 ? 19.096 5.837 -11.589 1.00 95.50 213 VAL A CA 1
ATOM 1674 C C . VAL A 1 213 ? 20.194 5.818 -12.645 1.00 95.50 213 VAL A C 1
ATOM 1676 O O . VAL A 1 213 ? 21.043 6.705 -12.678 1.00 95.50 213 VAL A O 1
ATOM 1679 N N . LEU A 1 214 ? 20.155 4.815 -13.521 1.00 95.19 214 LEU A N 1
ATOM 1680 C CA . LEU A 1 214 ? 21.015 4.714 -14.694 1.00 95.19 214 LEU A CA 1
ATOM 1681 C C . LEU A 1 214 ? 20.248 5.097 -15.956 1.00 95.19 214 LEU A C 1
ATOM 1683 O O . LEU A 1 214 ? 19.192 4.531 -16.243 1.00 95.19 214 LEU A O 1
ATOM 1687 N N . ASP A 1 215 ? 20.832 6.007 -16.728 1.00 95.50 215 ASP A N 1
ATOM 1688 C CA . ASP A 1 215 ? 20.318 6.445 -18.020 1.00 95.50 215 ASP A CA 1
ATOM 1689 C C . ASP A 1 215 ? 21.061 5.729 -19.147 1.00 95.50 215 ASP A C 1
ATOM 1691 O O . ASP A 1 215 ? 22.219 6.022 -19.444 1.00 95.50 215 ASP A O 1
ATOM 1695 N N . VAL A 1 216 ? 20.384 4.774 -19.782 1.00 95.31 216 VAL A N 1
ATOM 1696 C CA . VAL A 1 216 ? 20.982 3.898 -20.789 1.00 95.31 216 VAL A CA 1
ATOM 1697 C C . VAL A 1 216 ? 20.545 4.336 -22.189 1.00 95.31 216 VAL A C 1
ATOM 1699 O O . VAL A 1 216 ? 19.352 4.277 -22.500 1.00 95.31 216 VAL A O 1
ATOM 1702 N N . PRO A 1 217 ? 21.468 4.749 -23.075 1.00 93.69 217 PRO A N 1
ATOM 1703 C CA . PRO A 1 217 ? 21.117 5.169 -24.426 1.00 93.69 217 PRO A CA 1
ATOM 1704 C C . PRO A 1 217 ? 20.760 3.973 -25.321 1.00 93.69 217 PRO A C 1
ATOM 1706 O O . PRO A 1 217 ? 21.538 3.032 -25.476 1.00 93.69 217 PRO A O 1
ATOM 1709 N N . LEU A 1 218 ? 19.615 4.053 -25.997 1.00 91.81 218 LEU A N 1
ATOM 1710 C CA . LEU A 1 218 ? 19.156 3.081 -26.988 1.00 91.81 218 LEU A CA 1
ATOM 1711 C C . LEU A 1 218 ? 19.560 3.560 -28.385 1.00 91.81 218 LEU A C 1
ATOM 1713 O O . LEU A 1 218 ? 18.932 4.432 -28.985 1.00 91.81 218 LEU A O 1
ATOM 1717 N N . ARG A 1 219 ? 20.649 2.998 -28.911 1.00 82.44 219 ARG A N 1
ATOM 1718 C CA . ARG A 1 219 ? 21.240 3.404 -30.196 1.00 82.44 219 ARG A CA 1
ATOM 1719 C C . ARG A 1 219 ? 20.653 2.611 -31.367 1.00 82.44 219 ARG A C 1
ATOM 1721 O O . ARG A 1 219 ? 21.395 1.964 -32.098 1.00 82.44 219 ARG A O 1
ATOM 1728 N N . HIS A 1 220 ? 19.330 2.631 -31.532 1.00 85.12 220 HIS A N 1
ATOM 1729 C CA . HIS A 1 220 ? 18.671 1.967 -32.659 1.00 85.12 220 HIS A CA 1
ATOM 1730 C C . HIS A 1 220 ? 17.585 2.858 -33.295 1.00 85.12 220 HIS A C 1
ATOM 1732 O O . HIS A 1 220 ? 16.791 3.456 -32.571 1.00 85.12 220 HIS A O 1
ATOM 1738 N N . PRO A 1 221 ? 17.527 2.980 -34.638 1.00 82.00 221 PRO A N 1
ATOM 1739 C CA . PRO A 1 221 ? 16.582 3.877 -35.313 1.00 82.00 221 PRO A CA 1
ATOM 1740 C C . PRO A 1 221 ? 15.132 3.372 -35.315 1.00 82.00 221 PRO A C 1
ATOM 1742 O O . PRO A 1 221 ? 14.209 4.177 -35.418 1.00 82.00 221 PRO A O 1
ATOM 1745 N N . GLN A 1 222 ? 14.931 2.055 -35.240 1.00 85.19 222 GLN A N 1
ATOM 1746 C CA . GLN A 1 222 ? 13.611 1.414 -35.210 1.00 85.19 222 GLN A CA 1
ATOM 1747 C C . GLN A 1 222 ? 13.288 0.855 -33.822 1.00 85.19 222 GLN A C 1
ATOM 1749 O O . GLN A 1 222 ? 14.183 0.640 -33.004 1.00 85.19 222 GLN A O 1
ATOM 1754 N N . GLN A 1 223 ? 12.009 0.565 -33.598 1.00 89.62 223 GLN A N 1
ATOM 1755 C CA . GLN A 1 223 ? 11.528 -0.107 -32.398 1.00 89.62 223 GLN A CA 1
ATOM 1756 C C . GLN A 1 223 ? 12.176 -1.492 -32.249 1.00 89.62 223 GLN A C 1
ATOM 1758 O O . GLN A 1 223 ? 12.173 -2.269 -33.204 1.00 89.62 223 GLN A O 1
ATOM 1763 N N . ARG A 1 224 ? 12.709 -1.811 -31.064 1.00 91.69 224 ARG A N 1
ATOM 1764 C CA . ARG A 1 224 ? 13.382 -3.088 -30.779 1.00 91.69 224 ARG A CA 1
ATOM 1765 C C . ARG A 1 224 ? 13.005 -3.635 -29.412 1.00 91.69 224 ARG A C 1
ATOM 1767 O O . ARG A 1 224 ? 12.573 -2.903 -28.519 1.00 91.69 224 ARG A O 1
ATOM 1774 N N . ILE A 1 225 ? 13.200 -4.940 -29.267 1.00 92.62 225 ILE A N 1
ATOM 1775 C CA . ILE A 1 225 ? 13.155 -5.636 -27.988 1.00 92.62 225 ILE A CA 1
ATOM 1776 C C . ILE A 1 225 ? 14.591 -5.762 -27.474 1.00 92.62 225 ILE A C 1
ATOM 1778 O O . ILE A 1 225 ? 15.477 -6.223 -28.195 1.00 92.62 225 ILE A O 1
ATOM 1782 N N . TYR A 1 226 ? 14.803 -5.317 -26.243 1.00 93.94 226 TYR A N 1
ATOM 1783 C CA . TYR A 1 226 ? 16.079 -5.343 -25.553 1.00 93.94 226 TYR A CA 1
ATOM 1784 C C . TYR A 1 226 ? 16.021 -6.308 -24.382 1.00 93.94 226 TYR A C 1
ATOM 1786 O O . TYR A 1 226 ? 15.058 -6.306 -23.614 1.00 93.94 226 TYR A O 1
ATOM 1794 N N . GLU A 1 227 ? 17.093 -7.063 -24.217 1.00 95.31 227 GLU A N 1
ATOM 1795 C CA . GLU A 1 227 ? 17.387 -7.803 -23.000 1.00 95.31 227 GLU A CA 1
ATOM 1796 C C . GLU A 1 227 ? 18.443 -7.032 -22.214 1.00 95.31 227 GLU A C 1
ATOM 1798 O O . GLU A 1 227 ? 19.343 -6.402 -22.780 1.00 95.31 227 GLU A O 1
ATOM 1803 N N . TRP A 1 228 ? 18.298 -7.032 -20.896 1.00 95.62 228 TRP A N 1
ATOM 1804 C CA . TRP A 1 228 ? 19.231 -6.395 -19.984 1.00 95.62 228 TRP A CA 1
ATOM 1805 C C . TRP A 1 228 ? 19.617 -7.360 -18.878 1.00 95.62 228 TRP A C 1
ATOM 1807 O O . TRP A 1 228 ? 18.836 -8.228 -18.479 1.00 95.62 228 TRP A O 1
ATOM 1817 N N . ARG A 1 229 ? 20.832 -7.189 -18.370 1.00 96.44 229 ARG A N 1
ATOM 1818 C CA . ARG A 1 229 ? 21.339 -7.924 -17.218 1.00 96.44 229 ARG A CA 1
ATOM 1819 C C . ARG A 1 229 ? 22.259 -7.050 -16.390 1.00 96.44 229 ARG A C 1
ATOM 1821 O O . ARG A 1 229 ? 22.813 -6.070 -16.887 1.00 96.44 229 ARG A O 1
ATOM 1828 N N . THR A 1 230 ? 22.445 -7.431 -15.141 1.00 96.44 230 THR A N 1
ATOM 1829 C CA . THR A 1 230 ? 23.393 -6.788 -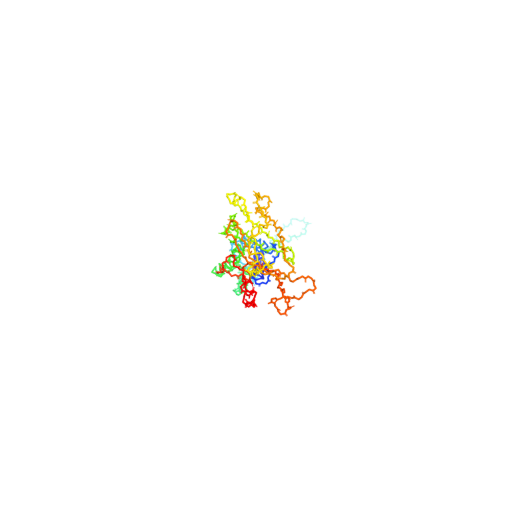14.239 1.00 96.44 230 THR A CA 1
ATOM 1830 C C . THR A 1 230 ? 24.386 -7.789 -13.663 1.00 96.44 230 THR A C 1
ATOM 1832 O O . THR A 1 230 ? 24.111 -8.989 -13.589 1.00 96.44 230 THR A O 1
ATOM 1835 N N . SER A 1 231 ? 25.547 -7.302 -13.220 1.00 94.69 231 SER A N 1
ATOM 1836 C CA . SER A 1 231 ? 26.582 -8.144 -12.596 1.00 94.69 231 SER A CA 1
ATOM 1837 C C . SER A 1 231 ? 26.111 -8.836 -11.309 1.00 94.69 231 SER A C 1
ATOM 1839 O O . SER A 1 231 ? 26.606 -9.908 -10.972 1.00 94.69 231 SER A O 1
ATOM 1841 N N . ASN A 1 232 ? 25.101 -8.285 -10.627 1.00 91.56 232 ASN A N 1
ATOM 1842 C CA . ASN A 1 232 ? 24.464 -8.868 -9.441 1.00 91.56 232 ASN A CA 1
ATOM 1843 C C . ASN A 1 232 ? 23.276 -9.805 -9.761 1.00 91.56 232 ASN A C 1
ATOM 1845 O O . ASN A 1 232 ? 22.405 -10.002 -8.915 1.00 91.56 232 ASN A O 1
ATOM 1849 N N . ASN A 1 233 ? 23.269 -10.426 -10.947 1.00 93.31 233 ASN A N 1
ATOM 1850 C CA . ASN A 1 233 ? 22.346 -11.497 -11.346 1.00 93.31 233 ASN A CA 1
ATOM 1851 C C . ASN A 1 233 ? 20.863 -11.083 -11.466 1.00 93.31 233 ASN A C 1
ATOM 1853 O O . ASN A 1 233 ? 19.971 -11.923 -11.332 1.00 93.31 233 ASN A O 1
ATOM 1857 N N . HIS A 1 234 ? 20.583 -9.808 -11.756 1.00 95.62 234 HIS A N 1
ATOM 1858 C CA . HIS A 1 234 ? 19.259 -9.394 -12.231 1.00 95.62 234 HIS A CA 1
ATOM 1859 C C . HIS A 1 234 ? 19.243 -9.380 -13.753 1.00 95.62 234 HIS A C 1
ATOM 1861 O O . HIS A 1 234 ? 20.251 -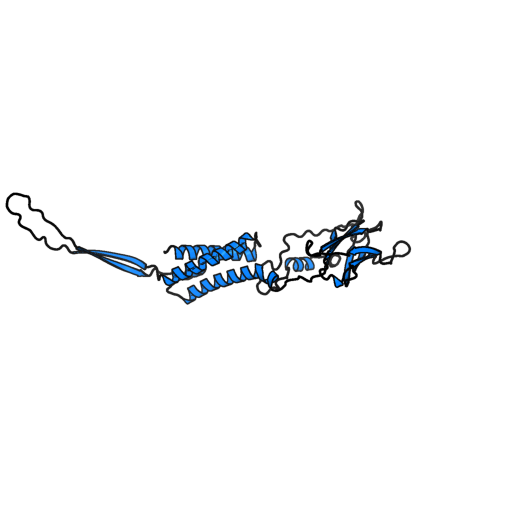9.104 -14.402 1.00 95.62 234 HIS A O 1
ATOM 1867 N N . SER A 1 235 ? 18.091 -9.682 -14.336 1.00 95.88 235 SER A N 1
ATOM 1868 C CA . SER A 1 235 ? 17.892 -9.603 -15.778 1.00 95.88 235 SER A CA 1
ATOM 1869 C C . SER A 1 235 ? 16.433 -9.340 -16.107 1.00 95.88 235 SER A C 1
ATOM 1871 O O . SER A 1 235 ? 15.546 -9.497 -15.263 1.00 95.88 235 SER A O 1
ATOM 1873 N N . GLY A 1 236 ? 16.182 -8.932 -17.342 1.00 94.69 236 GLY A N 1
ATOM 1874 C CA . GLY A 1 236 ? 14.835 -8.773 -17.848 1.00 94.69 236 GLY A CA 1
ATOM 1875 C C . GLY A 1 236 ? 14.815 -8.338 -19.301 1.00 94.69 236 GLY A C 1
ATOM 1876 O O . GLY A 1 236 ? 15.842 -8.207 -19.961 1.00 94.69 236 GLY A O 1
ATOM 1877 N N . GLU A 1 237 ? 13.609 -8.080 -19.786 1.00 94.56 237 GLU A N 1
ATOM 1878 C CA . GLU A 1 237 ? 13.359 -7.734 -21.178 1.00 94.56 237 GLU A CA 1
ATOM 1879 C C . GLU A 1 237 ? 12.390 -6.558 -21.258 1.00 94.56 237 GLU A C 1
ATOM 1881 O O . GLU A 1 237 ? 11.404 -6.479 -20.520 1.00 94.56 237 GLU A O 1
ATOM 1886 N N . PHE A 1 238 ? 12.635 -5.642 -22.187 1.00 93.88 238 PHE A N 1
ATOM 1887 C CA . PHE A 1 238 ? 11.723 -4.543 -22.470 1.00 93.88 238 PHE A CA 1
ATOM 1888 C C . PHE A 1 238 ? 11.686 -4.214 -23.956 1.00 93.88 238 PHE A C 1
ATOM 1890 O O . PHE A 1 238 ? 12.540 -4.615 -24.736 1.00 93.88 238 PHE A O 1
ATOM 1897 N N . THR A 1 239 ? 10.654 -3.491 -24.369 1.00 92.19 239 THR A N 1
ATOM 1898 C CA . THR A 1 239 ? 10.504 -3.042 -25.753 1.00 92.19 239 THR A CA 1
ATOM 1899 C C . THR A 1 239 ? 10.522 -1.536 -25.760 1.00 92.19 239 THR A C 1
ATOM 1901 O O . THR A 1 239 ? 9.782 -0.909 -24.999 1.00 92.19 239 THR A O 1
ATOM 1904 N N . SER A 1 240 ? 11.370 -0.956 -26.605 1.00 92.88 240 SER A N 1
ATOM 1905 C CA . SER A 1 240 ? 11.347 0.485 -26.802 1.00 92.88 240 SER A CA 1
ATOM 1906 C C . SER A 1 240 ? 10.002 0.893 -27.418 1.00 92.88 240 SER A C 1
ATOM 1908 O O . SER A 1 240 ? 9.409 0.127 -28.184 1.00 92.88 240 SER A O 1
ATOM 1910 N N . PRO A 1 241 ? 9.451 2.064 -27.078 1.00 91.50 241 PRO A N 1
ATOM 1911 C CA . PRO A 1 241 ? 8.310 2.602 -27.803 1.00 91.50 241 PRO A CA 1
ATOM 1912 C C . PRO A 1 241 ? 8.723 2.986 -29.237 1.00 91.50 241 PRO A C 1
ATOM 1914 O O . PRO A 1 241 ? 9.910 3.213 -29.500 1.00 91.50 241 PRO A O 1
ATOM 1917 N N . PRO A 1 242 ? 7.768 3.083 -30.179 1.00 91.69 242 PRO A N 1
ATOM 1918 C CA . PRO A 1 242 ? 8.058 3.628 -31.499 1.00 91.69 242 PRO A CA 1
ATOM 1919 C C . PRO A 1 242 ? 8.518 5.088 -31.388 1.00 91.69 242 PRO A C 1
ATOM 1921 O O . PRO A 1 242 ? 8.1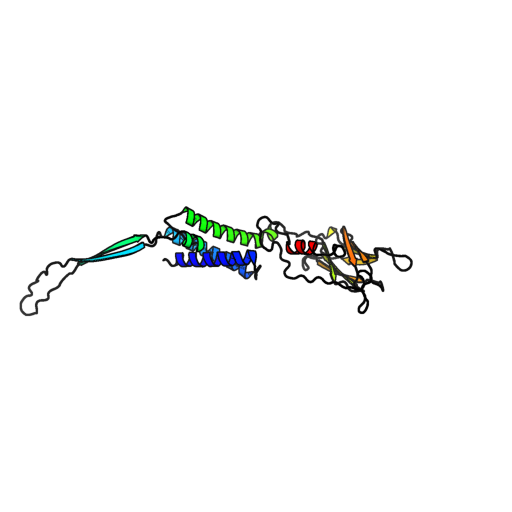84 5.802 -30.436 1.00 91.69 242 PRO A O 1
ATOM 1924 N N . LYS A 1 243 ? 9.282 5.551 -32.381 1.00 91.38 243 LYS A N 1
ATOM 1925 C CA . LYS A 1 243 ? 9.689 6.956 -32.465 1.00 91.38 243 LYS A CA 1
ATOM 1926 C C . LYS A 1 243 ? 8.443 7.857 -32.527 1.00 91.38 243 LYS A C 1
ATOM 1928 O O . LYS A 1 243 ? 7.471 7.476 -33.183 1.00 91.38 243 LYS A O 1
ATOM 1933 N N . PRO A 1 244 ? 8.449 9.054 -31.910 1.00 90.06 244 PRO A N 1
ATOM 1934 C CA . PRO A 1 244 ? 7.332 9.986 -32.032 1.00 90.06 244 PRO A CA 1
ATOM 1935 C C . PRO A 1 244 ? 6.936 10.214 -33.499 1.00 90.06 244 PRO A C 1
ATOM 1937 O O . PRO A 1 244 ? 7.786 10.515 -34.337 1.00 90.06 244 PRO A O 1
ATOM 1940 N N . GLY A 1 245 ? 5.649 10.029 -33.806 1.00 89.19 245 GLY A N 1
ATOM 1941 C CA . GLY A 1 245 ? 5.110 10.110 -35.169 1.00 89.19 245 GLY A CA 1
ATOM 1942 C C . GLY A 1 245 ? 5.166 8.808 -35.981 1.00 89.19 245 GLY A C 1
ATOM 1943 O O . GLY A 1 245 ? 4.682 8.792 -37.108 1.00 89.19 245 GLY A O 1
ATOM 1944 N N . GLN A 1 246 ? 5.716 7.719 -35.434 1.00 90.25 246 GLN A N 1
ATOM 1945 C CA . GLN A 1 246 ? 5.715 6.395 -36.061 1.00 90.25 246 GLN A CA 1
ATOM 1946 C C . GLN A 1 246 ? 4.747 5.439 -35.361 1.00 90.25 246 GLN A C 1
ATOM 1948 O O . GLN A 1 246 ? 4.493 5.535 -34.160 1.00 90.25 246 GLN A O 1
ATOM 1953 N N . LEU A 1 247 ? 4.209 4.501 -36.139 1.00 89.88 247 LEU A N 1
ATOM 1954 C CA . LEU A 1 247 ? 3.349 3.431 -35.643 1.00 89.88 247 LEU A CA 1
ATOM 1955 C C . LEU A 1 247 ? 4.190 2.293 -35.041 1.00 89.88 247 LEU A C 1
ATOM 1957 O O . LEU A 1 247 ? 5.343 2.094 -35.417 1.00 89.88 247 LEU A O 1
ATOM 1961 N N . SER A 1 248 ? 3.602 1.547 -34.103 1.00 88.75 248 SER A N 1
ATOM 1962 C CA . SER A 1 248 ? 4.243 0.383 -33.473 1.00 88.75 248 SER A CA 1
ATOM 1963 C C . SER A 1 248 ? 4.470 -0.755 -34.473 1.00 88.75 248 SER A C 1
ATOM 1965 O O . SER A 1 248 ? 3.520 -1.202 -35.118 1.00 88.75 248 SER A O 1
ATOM 1967 N N . SER A 1 249 ? 5.693 -1.283 -34.536 1.00 86.50 249 SER A N 1
ATOM 1968 C CA . SER A 1 249 ? 6.036 -2.431 -35.390 1.00 86.50 249 SER A CA 1
ATOM 1969 C C . SER A 1 249 ? 5.549 -3.767 -34.824 1.00 86.50 249 SER A C 1
ATOM 1971 O O . SER A 1 249 ? 5.388 -4.722 -35.574 1.00 86.50 249 SER A O 1
ATOM 1973 N N . TYR A 1 250 ? 5.317 -3.847 -33.510 1.00 83.25 250 TYR A N 1
ATOM 1974 C CA . TYR A 1 250 ? 5.025 -5.110 -32.815 1.00 83.25 250 TYR A CA 1
ATOM 1975 C C . TYR A 1 250 ? 3.538 -5.338 -32.511 1.00 83.25 250 TYR A C 1
ATOM 1977 O O . TYR A 1 250 ? 3.152 -6.452 -32.182 1.00 83.25 250 TYR A O 1
ATOM 1985 N N . ASN A 1 251 ? 2.703 -4.297 -32.598 1.00 82.38 251 ASN A N 1
ATOM 1986 C CA . ASN A 1 251 ? 1.298 -4.338 -32.165 1.00 82.38 251 ASN A CA 1
ATOM 1987 C C . ASN A 1 251 ? 0.335 -3.832 -33.254 1.00 82.38 251 ASN A C 1
ATOM 1989 O O . ASN A 1 251 ? -0.591 -3.082 -32.948 1.00 82.38 251 ASN A O 1
ATOM 1993 N N . ASP A 1 252 ? 0.575 -4.162 -34.526 1.00 85.94 252 ASP A N 1
ATOM 1994 C CA . ASP A 1 252 ? -0.250 -3.716 -35.664 1.00 85.94 252 ASP A CA 1
ATOM 1995 C C . ASP A 1 252 ? -0.473 -2.192 -35.687 1.00 85.94 252 ASP A C 1
ATOM 1997 O O . ASP A 1 252 ? -1.584 -1.692 -35.870 1.00 85.94 252 ASP A O 1
ATOM 2001 N N . GLY A 1 253 ? 0.582 -1.430 -35.389 1.00 86.50 253 GLY A N 1
ATOM 2002 C CA . GLY A 1 253 ? 0.534 0.026 -35.293 1.00 86.50 253 GLY A CA 1
ATOM 2003 C C . GLY A 1 253 ? -0.128 0.590 -34.033 1.00 86.50 253 GLY A C 1
ATOM 2004 O O . GLY A 1 253 ? -0.120 1.805 -33.844 1.00 86.50 253 GLY A O 1
ATOM 2005 N N . LYS A 1 254 ? -0.656 -0.249 -33.138 1.00 87.44 254 LYS A N 1
ATOM 2006 C CA . LYS A 1 254 ? -1.328 0.180 -31.905 1.00 87.44 254 LYS A CA 1
ATOM 2007 C C . LYS A 1 254 ? -0.337 0.413 -30.774 1.00 87.44 254 LYS A C 1
ATOM 2009 O O . LYS A 1 254 ? 0.668 -0.284 -30.623 1.00 87.44 254 LYS A O 1
ATOM 2014 N N . PHE A 1 255 ? -0.675 1.364 -29.917 1.00 85.56 255 PHE A N 1
ATOM 2015 C CA . PHE A 1 255 ? 0.077 1.660 -28.710 1.00 85.56 255 PHE A CA 1
ATOM 2016 C C . PHE A 1 255 ? -0.872 1.636 -27.517 1.00 85.56 255 PHE A C 1
ATOM 2018 O O . PHE A 1 255 ? -1.875 2.346 -27.500 1.00 85.56 255 PHE A O 1
ATOM 2025 N N . THR A 1 256 ? -0.595 0.749 -26.562 1.00 84.50 256 THR A N 1
ATOM 2026 C CA . THR A 1 256 ? -1.473 0.490 -25.419 1.00 84.50 256 THR A CA 1
ATOM 2027 C C . THR A 1 256 ? -0.766 0.920 -24.152 1.00 84.50 256 THR A C 1
ATOM 2029 O O . THR A 1 256 ? 0.338 0.458 -23.874 1.00 84.50 256 THR A O 1
ATOM 2032 N N . PHE A 1 257 ? -1.427 1.763 -23.369 1.00 85.44 257 PHE A N 1
ATOM 2033 C CA . PHE A 1 257 ? -0.988 2.104 -22.028 1.00 85.44 257 PHE A CA 1
ATOM 2034 C C . PHE A 1 257 ? -1.957 1.550 -21.007 1.00 85.44 257 PHE A C 1
ATOM 2036 O O . PHE A 1 257 ? -3.174 1.621 -21.173 1.00 85.44 257 PHE A O 1
ATOM 2043 N N . LEU A 1 258 ? -1.391 1.048 -19.921 1.00 86.50 258 LEU A N 1
ATOM 2044 C CA . LEU A 1 258 ? -2.131 0.736 -18.722 1.00 86.50 258 LEU A CA 1
ATOM 2045 C C . LEU A 1 258 ? -1.835 1.820 -17.690 1.00 86.50 258 LEU A C 1
ATOM 2047 O O . LEU A 1 258 ? -0.679 2.053 -17.345 1.00 86.50 258 LEU A O 1
ATOM 2051 N N . SER A 1 259 ? -2.890 2.443 -17.178 1.00 88.75 259 SER A N 1
ATOM 2052 C CA . SER A 1 259 ? -2.800 3.332 -16.027 1.00 88.75 259 SER A CA 1
ATOM 2053 C C . SER A 1 259 ? -3.417 2.646 -14.819 1.00 88.75 259 SER A C 1
ATOM 2055 O O . SER A 1 259 ? -4.529 2.121 -14.888 1.00 88.75 259 SER A O 1
ATOM 2057 N N . THR A 1 260 ? -2.683 2.637 -13.713 1.00 86.25 260 THR A N 1
ATOM 2058 C CA . THR A 1 260 ? -3.128 2.080 -12.436 1.00 86.25 260 THR A CA 1
ATOM 2059 C C . THR A 1 260 ? -2.930 3.113 -11.344 1.00 86.25 260 THR A C 1
ATOM 2061 O O . THR A 1 260 ? -1.864 3.719 -11.253 1.00 86.25 260 THR A O 1
ATOM 2064 N N . SER A 1 261 ? -3.919 3.261 -10.474 1.00 83.62 261 SER A N 1
ATOM 2065 C CA . SER A 1 261 ? -3.844 4.079 -9.267 1.00 83.62 261 SER A CA 1
ATOM 2066 C C . SER A 1 261 ? -4.208 3.237 -8.046 1.00 83.62 261 SER A C 1
ATOM 2068 O O . SER A 1 261 ? -4.773 2.150 -8.174 1.00 83.62 261 SER A O 1
ATOM 2070 N N . CYS A 1 262 ? -3.854 3.725 -6.854 1.00 80.44 262 CYS A N 1
ATOM 2071 C CA . CYS A 1 262 ? -4.264 3.123 -5.581 1.00 80.44 262 CYS A CA 1
ATOM 2072 C C . CYS A 1 262 ? -3.905 1.629 -5.450 1.00 80.44 262 CYS A C 1
ATOM 2074 O O . CYS A 1 262 ? -4.685 0.838 -4.917 1.00 80.44 262 CYS A O 1
ATOM 2076 N N . ILE A 1 263 ? -2.716 1.238 -5.925 1.00 84.81 263 ILE A N 1
ATOM 2077 C CA . ILE A 1 263 ? -2.186 -0.112 -5.714 1.00 84.81 263 ILE A CA 1
ATOM 2078 C C . ILE A 1 263 ? -1.822 -0.243 -4.237 1.00 84.81 263 ILE A C 1
ATOM 2080 O O . ILE A 1 263 ? -0.751 0.173 -3.801 1.00 84.81 263 ILE A O 1
ATOM 2084 N N . LEU A 1 264 ? -2.752 -0.799 -3.471 1.00 84.62 264 LEU A N 1
ATOM 2085 C CA . LEU A 1 264 ? -2.619 -0.964 -2.035 1.00 84.62 264 LEU A CA 1
ATOM 2086 C C . LEU A 1 264 ? -2.392 -2.439 -1.697 1.00 84.62 264 LEU A C 1
ATOM 2088 O O . LEU A 1 264 ? -3.127 -3.304 -2.191 1.00 84.62 264 LEU A O 1
ATOM 2092 N N . PRO A 1 265 ? -1.394 -2.748 -0.855 1.00 86.56 265 PRO A N 1
ATOM 2093 C CA . PRO A 1 265 ? -1.224 -4.099 -0.355 1.00 86.56 265 PRO A CA 1
ATOM 2094 C C . PRO A 1 265 ? -2.426 -4.483 0.510 1.00 86.56 265 PRO A C 1
ATOM 2096 O O . PRO A 1 265 ? -2.945 -3.675 1.280 1.00 86.56 265 PRO A O 1
ATOM 2099 N N . ARG A 1 266 ? -2.859 -5.738 0.373 1.00 86.06 266 ARG A N 1
ATOM 2100 C CA . ARG A 1 266 ? -3.868 -6.391 1.216 1.00 86.06 266 ARG A CA 1
ATOM 2101 C C . ARG A 1 266 ? -5.200 -5.637 1.311 1.00 86.06 266 ARG A C 1
ATOM 2103 O O . ARG A 1 266 ? -5.862 -5.684 2.343 1.00 86.06 266 ARG A O 1
ATOM 2110 N N . PHE A 1 267 ? -5.583 -4.943 0.239 1.00 87.12 267 PHE A N 1
ATOM 2111 C CA . PHE A 1 267 ? -6.869 -4.260 0.137 1.00 87.12 267 PHE A CA 1
ATOM 2112 C C . PHE A 1 267 ? -7.759 -4.918 -0.935 1.00 87.12 267 PHE A C 1
ATOM 2114 O O . PHE A 1 267 ? -7.292 -5.100 -2.066 1.00 87.12 267 PHE A O 1
ATOM 2121 N N . PRO A 1 268 ? -9.036 -5.237 -0.631 1.00 88.25 268 PRO A N 1
ATOM 2122 C CA . PRO A 1 268 ? -9.704 -5.166 0.681 1.00 88.25 268 PRO A CA 1
ATOM 2123 C C . PRO A 1 268 ? -9.067 -6.081 1.741 1.00 88.25 268 PRO A C 1
ATOM 2125 O O . PRO A 1 268 ? -8.462 -7.092 1.387 1.00 88.25 268 PRO A O 1
ATOM 2128 N N . TYR A 1 269 ? -9.198 -5.729 3.026 1.00 88.75 269 TYR A N 1
ATOM 2129 C CA . TYR A 1 269 ? -8.530 -6.469 4.104 1.00 88.75 269 TYR A CA 1
ATOM 2130 C C . TYR A 1 269 ? -9.065 -7.893 4.259 1.00 88.75 269 TYR A C 1
ATOM 2132 O O . TYR A 1 269 ? -10.272 -8.122 4.328 1.00 88.75 269 TYR A O 1
ATOM 2140 N N . ASN A 1 270 ? -8.135 -8.835 4.394 1.00 89.31 270 ASN A N 1
ATOM 2141 C CA . ASN A 1 270 ? -8.403 -10.221 4.734 1.00 89.31 270 ASN A CA 1
ATOM 2142 C C . ASN A 1 270 ? -7.308 -10.726 5.697 1.00 89.31 270 ASN A C 1
ATOM 2144 O O . ASN A 1 270 ? -6.117 -10.674 5.356 1.00 89.31 270 ASN A O 1
ATOM 2148 N N . PRO A 1 271 ? -7.669 -11.228 6.893 1.00 87.38 271 PRO A N 1
ATOM 2149 C CA . PRO A 1 271 ? -6.696 -11.690 7.881 1.00 87.38 271 PRO A CA 1
ATOM 2150 C C . PRO A 1 271 ? -5.887 -12.908 7.410 1.00 87.38 271 PRO A C 1
ATOM 2152 O O . PRO A 1 271 ? -4.752 -13.079 7.858 1.00 87.38 271 PRO A O 1
ATOM 2155 N N . LEU A 1 272 ? -6.440 -13.712 6.495 1.00 89.38 272 LEU A N 1
ATOM 2156 C CA . LEU A 1 272 ? -5.811 -14.924 5.963 1.00 89.38 272 LEU A CA 1
ATOM 2157 C C . LEU A 1 272 ? -4.854 -14.648 4.795 1.00 89.38 272 LEU A C 1
ATOM 2159 O O . LEU A 1 272 ? -4.038 -15.502 4.460 1.00 89.38 272 LEU A O 1
ATOM 2163 N N . ASP A 1 273 ? -4.938 -13.469 4.175 1.00 87.81 273 ASP A N 1
ATOM 2164 C CA . ASP A 1 273 ? -4.056 -13.111 3.066 1.00 87.81 273 ASP A CA 1
ATOM 2165 C C . ASP A 1 273 ? -2.643 -12.760 3.545 1.00 87.81 273 ASP A C 1
ATOM 2167 O O . ASP A 1 273 ? -2.445 -12.162 4.609 1.00 87.81 273 ASP A O 1
ATOM 2171 N N . HIS A 1 274 ? -1.652 -13.085 2.706 1.00 90.06 274 HIS A N 1
ATOM 2172 C CA . HIS A 1 274 ? -0.256 -12.742 2.967 1.00 90.06 274 HIS A CA 1
ATOM 2173 C C . HIS A 1 274 ? -0.086 -11.213 3.094 1.00 90.06 274 HIS A C 1
ATOM 2175 O O . HIS A 1 274 ? -0.652 -10.479 2.273 1.00 90.06 274 HIS A O 1
ATOM 2181 N N . PRO A 1 275 ? 0.725 -10.702 4.041 1.00 88.25 275 PRO A N 1
ATOM 2182 C CA . PRO A 1 275 ? 0.810 -9.262 4.322 1.00 88.25 275 PRO A CA 1
ATOM 2183 C C . PRO A 1 275 ? 1.315 -8.416 3.153 1.00 88.25 275 PRO A C 1
ATOM 2185 O O . PRO A 1 275 ? 0.908 -7.271 2.999 1.00 88.25 275 PRO A O 1
ATOM 2188 N N . LEU A 1 276 ? 2.162 -9.008 2.308 1.00 88.12 276 LEU A N 1
ATOM 2189 C CA . LEU A 1 276 ? 2.707 -8.385 1.096 1.00 88.12 276 LEU A CA 1
ATOM 2190 C C . LEU A 1 276 ? 1.878 -8.663 -0.168 1.00 88.12 276 LEU A C 1
ATOM 2192 O O . LEU A 1 276 ? 2.291 -8.319 -1.272 1.00 88.12 276 LEU A O 1
ATOM 2196 N N . SER A 1 277 ? 0.735 -9.343 -0.049 1.00 89.31 277 SER A N 1
ATOM 2197 C CA . SER A 1 277 ? -0.091 -9.632 -1.220 1.00 89.31 277 SER A CA 1
ATOM 2198 C C . SER A 1 277 ? -0.742 -8.360 -1.756 1.00 89.31 277 SER A C 1
ATOM 2200 O O . SER A 1 277 ? -1.226 -7.526 -0.997 1.00 89.31 277 SER A O 1
ATOM 2202 N N . ILE A 1 278 ? -0.789 -8.225 -3.082 1.00 91.06 278 ILE A N 1
ATOM 2203 C CA . ILE A 1 278 ? -1.440 -7.100 -3.758 1.00 91.06 278 ILE A CA 1
ATOM 2204 C C . ILE A 1 278 ? -2.547 -7.666 -4.659 1.00 91.06 278 ILE A C 1
ATOM 2206 O O . ILE A 1 278 ? -2.292 -7.988 -5.824 1.00 91.06 278 ILE A O 1
ATOM 2210 N N . PRO A 1 279 ? -3.780 -7.840 -4.139 1.00 88.44 279 PRO A N 1
ATOM 2211 C CA . PRO A 1 279 ? -4.880 -8.443 -4.892 1.00 88.44 279 PRO A CA 1
ATOM 2212 C C . PRO A 1 279 ? -5.168 -7.732 -6.218 1.00 88.44 279 PRO A C 1
ATOM 2214 O O . PRO A 1 279 ? -5.382 -8.393 -7.234 1.00 88.44 279 PRO A O 1
ATOM 2217 N N . GLY A 1 280 ? -5.086 -6.396 -6.242 1.00 86.06 280 GLY A N 1
ATOM 2218 C CA . GLY A 1 280 ? -5.292 -5.596 -7.453 1.00 86.06 280 GLY A CA 1
ATOM 2219 C C . GLY A 1 280 ? -4.380 -6.003 -8.616 1.00 86.06 280 GLY A C 1
ATOM 2220 O O . GLY A 1 280 ? -4.853 -6.145 -9.742 1.00 86.06 280 GLY A O 1
ATOM 2221 N N . LEU A 1 281 ? -3.103 -6.301 -8.344 1.00 88.75 281 LEU A N 1
ATOM 2222 C CA . LEU A 1 281 ? -2.165 -6.759 -9.375 1.00 88.75 281 LEU A CA 1
ATOM 2223 C C . LEU A 1 281 ? -2.489 -8.172 -9.875 1.00 88.75 281 LEU A C 1
ATOM 2225 O O . LEU A 1 281 ? -2.303 -8.458 -11.054 1.00 88.75 281 LEU A O 1
ATOM 2229 N N . ARG A 1 282 ? -3.041 -9.048 -9.025 1.00 86.69 282 ARG A N 1
ATOM 2230 C CA . ARG A 1 282 ? -3.503 -10.382 -9.456 1.00 86.69 282 ARG A CA 1
ATOM 2231 C C . ARG A 1 282 ? -4.692 -10.287 -10.406 1.00 86.69 282 ARG A C 1
ATOM 2233 O O . ARG A 1 282 ? -4.778 -11.056 -11.360 1.00 86.69 282 ARG A O 1
ATOM 2240 N N . HIS A 1 283 ? -5.616 -9.363 -10.148 1.00 86.50 283 HIS A N 1
ATOM 2241 C CA . HIS A 1 283 ? -6.731 -9.103 -11.059 1.00 86.50 283 HIS A CA 1
ATOM 2242 C C . HIS A 1 283 ? -6.239 -8.514 -12.375 1.00 86.50 283 HIS A C 1
ATOM 2244 O O . HIS A 1 283 ? -6.645 -8.980 -13.437 1.00 86.50 283 HIS A O 1
ATOM 2250 N N . LEU A 1 284 ? -5.310 -7.561 -12.302 1.00 86.25 284 LEU A N 1
ATOM 2251 C CA . LEU A 1 284 ? -4.696 -6.974 -13.480 1.00 86.25 284 LEU A CA 1
ATOM 2252 C C . LEU A 1 284 ? -4.003 -8.031 -14.350 1.00 86.25 284 LEU A C 1
ATOM 2254 O O . LEU A 1 284 ? -4.259 -8.087 -15.547 1.00 86.25 284 LEU A O 1
ATOM 2258 N N . ALA A 1 285 ? -3.201 -8.917 -13.756 1.00 85.50 285 ALA A N 1
ATOM 2259 C CA . ALA A 1 285 ? -2.483 -9.966 -14.481 1.00 85.50 285 ALA A CA 1
ATOM 2260 C C . ALA A 1 285 ? -3.408 -10.889 -15.296 1.00 85.50 285 ALA A C 1
ATOM 2262 O O . ALA A 1 285 ? -3.020 -11.374 -16.357 1.00 85.50 285 ALA A O 1
ATOM 2263 N N . LYS A 1 286 ? -4.650 -11.107 -14.839 1.00 85.25 286 LYS A N 1
ATOM 2264 C CA . LYS A 1 286 ? -5.661 -11.884 -15.578 1.00 85.25 286 LYS A CA 1
ATOM 2265 C C . LYS A 1 286 ? -6.214 -11.143 -16.796 1.00 85.25 286 LYS A C 1
ATOM 2267 O O . LYS A 1 286 ? -6.610 -11.791 -17.759 1.00 85.25 286 LYS A O 1
ATOM 2272 N N . LEU A 1 287 ? -6.261 -9.813 -16.738 1.00 82.88 287 LEU A N 1
ATOM 2273 C CA . LEU A 1 287 ? -6.796 -8.953 -17.795 1.00 82.88 287 LEU A CA 1
ATOM 2274 C C . LEU A 1 287 ? -5.748 -8.586 -18.847 1.00 82.88 287 LEU A C 1
ATOM 2276 O O . LEU A 1 287 ? -6.112 -8.176 -19.946 1.00 82.88 287 LEU A O 1
ATOM 2280 N N . LEU A 1 288 ? -4.459 -8.732 -18.529 1.00 77.31 288 LEU A N 1
ATOM 2281 C CA . LEU A 1 288 ? -3.397 -8.451 -19.482 1.00 77.31 288 LEU A CA 1
ATOM 2282 C C . LEU A 1 288 ? -3.461 -9.441 -20.664 1.00 77.31 288 LEU A C 1
ATOM 2284 O O . LEU A 1 288 ? -3.435 -10.666 -20.445 1.00 77.31 288 LEU A O 1
ATOM 2288 N N . PRO A 1 289 ? -3.520 -8.932 -21.914 1.00 67.19 289 PRO A N 1
ATOM 2289 C CA . PRO A 1 289 ? -3.414 -9.775 -23.094 1.00 67.19 289 PRO A CA 1
ATOM 2290 C C . PRO A 1 289 ? -2.100 -10.556 -23.050 1.00 67.19 289 PRO A C 1
ATOM 2292 O O . PRO A 1 289 ? -1.116 -10.103 -22.467 1.00 67.19 289 PRO A O 1
ATOM 2295 N N . SER A 1 290 ? -2.067 -11.733 -23.672 1.00 57.38 290 SER A N 1
ATOM 2296 C CA . SER A 1 290 ? -0.886 -12.608 -23.697 1.00 57.38 290 SER A CA 1
ATOM 2297 C C . SER A 1 290 ? 0.387 -11.904 -24.191 1.00 57.38 290 SER A C 1
ATOM 2299 O O . SER A 1 290 ? 1.461 -12.244 -23.719 1.00 57.38 290 SER A O 1
ATOM 2301 N N . GLY A 1 291 ? 0.275 -10.877 -25.044 1.00 50.69 291 GLY A N 1
ATOM 2302 C CA . GLY A 1 291 ? 1.407 -10.049 -25.495 1.00 50.69 291 GLY A CA 1
ATOM 2303 C C . GLY A 1 291 ? 1.910 -8.981 -24.504 1.00 50.69 291 GLY A C 1
ATOM 2304 O O . GLY A 1 291 ? 2.920 -8.336 -24.768 1.00 50.69 291 GLY A O 1
ATOM 2305 N N . VAL A 1 292 ? 1.221 -8.772 -23.374 1.00 50.62 292 VAL A N 1
ATOM 2306 C CA . VAL A 1 292 ? 1.591 -7.811 -22.308 1.00 50.62 292 VAL A CA 1
ATOM 2307 C C . VAL A 1 292 ? 1.982 -8.528 -21.008 1.00 50.62 292 VAL A C 1
ATOM 2309 O O . VAL A 1 292 ? 2.476 -7.898 -20.077 1.00 50.62 292 VAL A O 1
ATOM 2312 N N . ARG A 1 293 ? 1.806 -9.854 -20.930 1.00 44.03 293 ARG A N 1
ATOM 2313 C CA . ARG A 1 293 ? 2.362 -10.662 -19.839 1.00 44.03 293 ARG A CA 1
ATOM 2314 C C . ARG A 1 293 ? 3.867 -10.794 -20.063 1.00 44.03 293 ARG A C 1
ATOM 2316 O O . ARG A 1 293 ? 4.297 -11.653 -20.825 1.00 44.03 293 ARG A O 1
ATOM 2323 N N . ARG A 1 294 ? 4.631 -9.897 -19.451 1.00 44.22 294 ARG A N 1
ATOM 2324 C CA . ARG A 1 294 ? 6.074 -10.030 -19.251 1.00 44.22 294 ARG A CA 1
ATOM 2325 C C . ARG A 1 294 ? 6.323 -10.307 -17.786 1.00 44.22 294 ARG A C 1
ATOM 2327 O O . ARG A 1 294 ? 5.672 -9.617 -16.967 1.00 44.22 294 ARG A O 1
#

Radius of gyration: 38.05 Å; chains: 1; bounding box: 80×54×120 Å

Foldseek 3Di:
DDPLLVLLLVLLLVLVVLLVCCLAPDVDDPVSLVSSLVSLVSNVVSQVVQLVVDFDWDFDDKDKDWDWDDWDFDDDPPDDDGDTDTDIDIDIDTDTDGDDDDLVSCLNRLGDDNVDVPSNVVSNVVSVVSNVLSCCLVPVCVPVPPPLQDWDKDWDDFALWKTKIKTAGPDLVLPFKWKWKAFPPADPPQGDRDIDTQDTRHDADVVNSRIDMTIGTDPHQAKTKMWMAMSVGDIDIDIHDGHVPFADPPPRSDDDDDDDDDQGACPSPDPPDDSRHRVVVVVVCVVDDPVRND

Secondary structure (DSSP, 8-state):
--HHHHHHHHHHHHHHHHHHHHHHT----THHHHHHHHHHHHHHHHHHHHHHS---EEEEEEEEEEEEPPP---PPPSSS-------EEEEEEEEEEEPPP-HHHHHHHT---SS-HHHHHHHHHHHHHHHHHHHHHHHHHHHH---TT--EEEEEEE-SSEEEEEEE---GGG-SEEEEEEETT--TTTS--S-EEEEEE----GGGTTEEEEEEE---SS--EEEEEETTS-EEEEEPPPPTT--BTTTTB-----------TT-S--TTS-TT--HHHHHHHHHS-TTT--

Sequence (294 aa):
MSLHEKTARYSSTVLRLLSYSFFRWVAGPAAVPLTILTLFAVYVPSFIISYLKGPDYQVVDDQVEVIVEEPVVVEGEAGQDDKVVLEAEIDETITLEEKPANPLKSFLTGAPIHHSPILSLLTFLINVALATMVSDVLFRARYQYPSNDLSFVRLGYVSHNEAKFLVREPDQTKLPVTLEIHVKDAVAPFDNPLWLTGGEITLLDNSTDFTTVLDVPLRHPQQRIYEWRTSNNHSGEFTSPPKPGQLSSYNDGKFTFLSTSCILPRFPYNPLDHPLSIPGLRHLAKLLPSGVRR

Organism: Verticillium longisporum (NCBI:txid100787)